Protein AF-A0A9W9B449-F1 (afdb_monomer_lite)

Structure (mmCIF, N/CA/C/O backbone):
data_AF-A0A9W9B449-F1
#
_entry.id   AF-A0A9W9B449-F1
#
loop_
_atom_site.group_PDB
_atom_site.id
_atom_site.type_symbol
_atom_site.label_atom_id
_atom_site.label_alt_id
_atom_site.label_comp_id
_atom_site.label_asym_id
_atom_site.label_entity_id
_atom_site.label_seq_id
_atom_site.pdbx_PDB_ins_code
_atom_site.Cartn_x
_atom_site.Cartn_y
_atom_site.Cartn_z
_atom_site.occupancy
_atom_site.B_iso_or_equiv
_atom_site.auth_seq_id
_atom_site.auth_comp_id
_atom_site.auth_asym_id
_atom_site.auth_atom_id
_atom_site.pdbx_PDB_model_num
ATOM 1 N N . MET A 1 1 ? -1.181 -28.088 45.942 1.00 39.16 1 MET A N 1
ATOM 2 C CA . MET A 1 1 ? -0.665 -27.580 44.659 1.00 39.16 1 MET A CA 1
ATOM 3 C C . MET A 1 1 ? -1.831 -26.867 44.017 1.00 39.16 1 MET A C 1
ATOM 5 O O . MET A 1 1 ? -2.780 -27.535 43.634 1.00 39.16 1 MET A O 1
ATOM 9 N N . ALA A 1 2 ? -1.840 -25.540 44.123 1.00 41.00 2 ALA A N 1
ATOM 10 C CA . ALA A 1 2 ? -2.871 -24.707 43.528 1.00 41.00 2 ALA A CA 1
ATOM 11 C C . ALA A 1 2 ? -2.559 -24.615 42.036 1.00 41.00 2 ALA A C 1
ATOM 13 O O . ALA A 1 2 ? -1.475 -24.174 41.660 1.00 41.00 2 ALA A O 1
ATOM 14 N N . ASP A 1 3 ? -3.477 -25.134 41.235 1.00 44.22 3 ASP A N 1
ATOM 15 C CA . ASP A 1 3 ? -3.519 -24.937 39.798 1.00 44.22 3 ASP A CA 1
ATOM 16 C C . ASP A 1 3 ? -3.949 -23.477 39.602 1.00 44.22 3 ASP A C 1
ATOM 18 O O . ASP A 1 3 ? -5.129 -23.141 39.711 1.00 44.22 3 ASP A O 1
ATOM 22 N N . GLU A 1 4 ? -2.975 -22.573 39.478 1.00 47.41 4 GLU A N 1
ATOM 23 C CA . GLU A 1 4 ? -3.230 -21.196 39.062 1.00 47.41 4 GLU A CA 1
ATOM 24 C C . GLU A 1 4 ? -3.673 -21.243 37.598 1.00 47.41 4 GLU A C 1
ATOM 26 O O . GLU A 1 4 ? -2.881 -21.081 36.669 1.00 47.41 4 GLU A O 1
ATOM 31 N N . MET A 1 5 ? -4.970 -21.479 37.399 1.00 44.50 5 MET A N 1
ATOM 32 C CA . MET A 1 5 ? -5.683 -20.995 36.230 1.00 44.50 5 MET A CA 1
ATOM 33 C C . MET A 1 5 ? -5.453 -19.485 36.194 1.00 44.50 5 MET A C 1
ATOM 35 O O . MET A 1 5 ? -6.141 -18.722 36.870 1.00 44.50 5 MET A O 1
ATOM 39 N N . LYS A 1 6 ? -4.449 -19.048 35.430 1.00 49.00 6 LYS A N 1
ATOM 40 C CA . LYS A 1 6 ? -4.464 -17.710 34.858 1.00 49.00 6 LYS A CA 1
ATOM 41 C C . LYS A 1 6 ? -5.739 -17.655 34.029 1.00 49.00 6 LYS A C 1
ATOM 43 O O . LYS A 1 6 ? -5.775 -18.177 32.920 1.00 49.00 6 LYS A O 1
ATOM 48 N N . GLU A 1 7 ? -6.806 -17.110 34.606 1.00 45.78 7 GLU A N 1
ATOM 49 C CA . GLU A 1 7 ? -7.832 -16.463 33.805 1.00 45.78 7 GLU A CA 1
ATOM 50 C C . GLU A 1 7 ? -7.060 -15.537 32.867 1.00 45.78 7 GLU A C 1
ATOM 52 O O . GLU A 1 7 ? -6.392 -14.608 33.328 1.00 45.78 7 GLU A O 1
ATOM 57 N N . ASP A 1 8 ? -7.050 -15.860 31.571 1.00 53.25 8 ASP A N 1
ATOM 58 C CA . ASP A 1 8 ? -6.704 -14.897 30.537 1.00 53.25 8 ASP A CA 1
ATOM 59 C C . ASP A 1 8 ? -7.667 -13.734 30.758 1.00 53.25 8 ASP A C 1
ATOM 61 O O . ASP A 1 8 ? -8.829 -13.793 30.349 1.00 53.25 8 ASP A O 1
ATOM 65 N N . ALA A 1 9 ? -7.227 -12.739 31.530 1.00 63.12 9 ALA A N 1
ATOM 66 C CA . ALA A 1 9 ? -8.001 -11.553 31.817 1.00 63.12 9 ALA A CA 1
ATOM 67 C C . ALA A 1 9 ? -8.320 -10.938 30.459 1.00 63.12 9 ALA A C 1
ATOM 69 O O . ALA A 1 9 ? -7.428 -10.436 29.775 1.00 63.12 9 ALA A O 1
ATOM 70 N N . MET A 1 10 ? -9.572 -11.099 30.032 1.00 74.31 10 MET A N 1
ATOM 71 C CA . MET A 1 10 ? -10.017 -10.667 28.721 1.00 74.31 10 MET A CA 1
ATOM 72 C C . MET A 1 10 ? -9.802 -9.159 28.660 1.00 74.31 10 MET A C 1
ATOM 74 O O . MET A 1 10 ? -10.403 -8.417 29.437 1.00 74.31 10 MET A O 1
ATOM 78 N N . GLU A 1 11 ? -8.879 -8.729 27.803 1.00 87.69 11 GLU A N 1
ATOM 79 C CA . GLU A 1 11 ? -8.581 -7.314 27.633 1.00 87.69 11 GLU A CA 1
ATOM 80 C C . GLU A 1 11 ? -9.872 -6.603 27.200 1.00 87.69 11 GLU A C 1
ATOM 82 O O . GLU A 1 11 ? -10.573 -7.117 26.319 1.00 87.69 11 GLU A O 1
ATOM 87 N N . PRO A 1 12 ? -10.234 -5.476 27.837 1.00 91.50 12 PRO A N 1
ATOM 88 C CA . PRO A 1 12 ? -11.424 -4.740 27.449 1.00 91.50 12 PRO A CA 1
ATOM 89 C C . PRO A 1 12 ? -11.309 -4.262 26.001 1.00 91.50 12 PRO A C 1
ATOM 91 O O . PRO A 1 12 ? -10.212 -4.084 25.464 1.00 91.50 12 PRO A O 1
ATOM 94 N N . ASP A 1 13 ? -12.461 -4.027 25.379 1.00 95.12 13 ASP A N 1
ATOM 95 C CA . ASP A 1 13 ? -12.498 -3.396 24.068 1.00 95.12 13 ASP A CA 1
ATOM 96 C C . ASP A 1 13 ? -11.829 -2.018 24.122 1.00 95.12 13 ASP A C 1
ATOM 98 O O . ASP A 1 13 ? -11.912 -1.287 25.113 1.00 95.12 13 ASP A O 1
ATOM 102 N N . TYR A 1 14 ? -11.149 -1.674 23.036 1.00 95.25 14 TYR A N 1
ATOM 103 C CA . TYR A 1 14 ? -10.453 -0.411 22.897 1.00 95.25 14 TYR A CA 1
ATOM 104 C C . TYR A 1 14 ? -11.444 0.755 22.963 1.00 95.25 14 TYR A C 1
ATOM 106 O O . TYR A 1 14 ? -12.358 0.858 22.146 1.00 95.25 14 TYR A O 1
ATOM 114 N N . GLU A 1 15 ? -11.241 1.656 23.925 1.00 95.69 15 GLU A N 1
ATOM 115 C CA . GLU A 1 15 ? -12.194 2.727 24.248 1.00 95.69 15 GLU A CA 1
ATOM 116 C C . GLU A 1 15 ? -12.526 3.628 23.049 1.00 95.69 15 GLU A C 1
ATOM 118 O O . GLU A 1 15 ? -13.664 4.069 22.907 1.00 95.69 15 GLU A O 1
ATOM 123 N N . LYS A 1 16 ? -11.560 3.856 22.148 1.00 96.06 16 LYS A N 1
ATOM 124 C CA . LYS A 1 16 ? -11.745 4.676 20.941 1.00 96.06 16 LYS A CA 1
ATOM 125 C C . LYS A 1 16 ? -12.096 3.863 19.694 1.00 96.06 16 LYS A C 1
ATOM 127 O O . LYS A 1 16 ? -11.955 4.375 18.586 1.00 96.06 16 LYS A O 1
ATOM 132 N N . PHE A 1 17 ? -12.526 2.606 19.822 1.00 95.88 17 PHE A N 1
ATOM 133 C CA . PHE A 1 17 ? -12.769 1.743 18.663 1.00 95.88 17 PHE A CA 1
ATOM 134 C C . PHE A 1 17 ? -13.734 2.380 17.653 1.00 95.88 17 PHE A C 1
ATOM 136 O O . PHE A 1 17 ? -13.402 2.485 16.478 1.00 95.88 17 PHE A O 1
ATOM 143 N N . GLU A 1 18 ? -14.892 2.877 18.090 1.00 96.25 18 GLU A N 1
ATOM 144 C CA . GLU A 1 18 ? -15.873 3.478 17.173 1.00 96.25 18 GLU A CA 1
ATOM 145 C C . GLU A 1 18 ? -15.352 4.769 16.510 1.00 96.25 18 GLU A C 1
ATOM 147 O O . GLU A 1 18 ? -15.599 5.001 15.323 1.00 96.25 18 GLU A O 1
ATOM 152 N N . GLU A 1 19 ? -14.574 5.578 17.237 1.00 97.31 19 GLU A N 1
ATOM 153 C CA . GLU A 1 19 ? -13.912 6.777 16.699 1.00 97.31 19 GLU A CA 1
ATOM 154 C C . GLU A 1 19 ? -12.859 6.406 15.648 1.00 97.31 19 GLU A C 1
ATOM 156 O O . GLU A 1 19 ? -12.839 6.983 14.559 1.00 97.31 19 GLU A O 1
ATOM 161 N N . LEU A 1 20 ? -12.045 5.384 15.930 1.00 96.19 20 LEU A N 1
ATOM 162 C CA . LEU A 1 20 ? -11.077 4.828 14.989 1.00 96.19 20 LEU A CA 1
ATOM 163 C C . LEU A 1 20 ? -11.772 4.324 13.725 1.00 96.19 20 LEU A C 1
ATOM 165 O O . LEU A 1 20 ? -11.343 4.653 12.623 1.00 96.19 20 LEU A O 1
ATOM 169 N N . MET A 1 21 ? -12.861 3.563 13.856 1.00 96.62 21 MET A N 1
ATOM 170 C CA . MET A 1 21 ? -13.598 3.039 12.704 1.00 96.62 21 MET A CA 1
ATOM 171 C C . MET A 1 21 ? -14.220 4.157 11.863 1.00 96.62 21 MET A C 1
ATOM 173 O O . MET A 1 21 ? -14.241 4.063 10.632 1.00 96.62 21 MET A O 1
ATOM 177 N N . ALA A 1 22 ? -14.728 5.217 12.496 1.00 96.88 22 ALA A N 1
ATOM 178 C CA . ALA A 1 22 ? -15.239 6.391 11.794 1.00 96.88 22 ALA A CA 1
ATOM 179 C C . ALA A 1 22 ? -14.122 7.124 11.037 1.00 96.88 22 ALA A C 1
ATOM 181 O O . ALA A 1 22 ? -14.297 7.457 9.864 1.00 96.88 22 ALA A O 1
ATOM 182 N N . PHE A 1 23 ? -12.963 7.308 11.671 1.00 96.25 23 PHE A N 1
ATOM 183 C CA . PHE A 1 23 ? -11.790 7.911 11.050 1.00 96.25 23 PHE A CA 1
ATOM 184 C C . PHE A 1 23 ? -11.258 7.068 9.881 1.00 96.25 23 PHE A C 1
ATOM 186 O O . PHE A 1 23 ? -11.023 7.595 8.793 1.00 96.25 23 PHE A O 1
ATOM 193 N N . TRP A 1 24 ? -11.137 5.748 10.040 1.00 95.12 24 TRP A N 1
ATOM 194 C CA . TRP A 1 24 ? -10.632 4.856 8.988 1.00 95.12 24 TRP A CA 1
ATOM 195 C C . TRP A 1 24 ? -11.491 4.888 7.726 1.00 95.12 24 TRP A C 1
ATOM 197 O O . TRP A 1 24 ? -10.968 4.789 6.622 1.00 95.12 24 TRP A O 1
ATOM 207 N N . LYS A 1 25 ? -12.807 5.083 7.858 1.00 94.50 25 LYS A N 1
ATOM 208 C CA . LYS A 1 25 ? -13.720 5.216 6.709 1.00 94.50 25 LYS A CA 1
ATOM 209 C C . LYS A 1 25 ? -13.476 6.477 5.873 1.00 94.50 25 LYS A C 1
ATOM 211 O O . LYS A 1 25 ? -13.988 6.556 4.762 1.00 94.50 25 LYS A O 1
ATOM 216 N N . THR A 1 26 ? -12.717 7.449 6.382 1.00 94.62 26 THR A N 1
ATOM 217 C CA . THR A 1 26 ? -12.306 8.646 5.622 1.00 94.62 26 THR A CA 1
ATOM 218 C C . THR A 1 26 ? -11.098 8.396 4.717 1.00 94.62 26 THR A C 1
ATOM 220 O O . THR A 1 26 ? -10.762 9.244 3.891 1.00 94.62 26 THR A O 1
ATOM 223 N N . MET A 1 27 ? -10.451 7.237 4.863 1.00 93.19 27 MET A N 1
ATOM 224 C CA . MET A 1 27 ? -9.293 6.828 4.083 1.00 93.19 27 MET A CA 1
ATOM 225 C C . MET A 1 27 ? -9.610 6.807 2.582 1.00 93.19 27 MET A C 1
ATOM 227 O O . MET A 1 27 ? -10.638 6.278 2.154 1.00 93.19 27 MET A O 1
ATOM 231 N N . ALA A 1 28 ? -8.712 7.375 1.775 1.00 90.19 28 ALA A N 1
ATOM 232 C CA . ALA A 1 28 ? -8.858 7.393 0.323 1.00 90.19 28 ALA A CA 1
ATOM 233 C C . ALA A 1 28 ? -8.855 5.967 -0.258 1.00 90.19 28 ALA A C 1
ATOM 235 O O . ALA A 1 28 ? -8.199 5.078 0.277 1.00 90.19 28 ALA A O 1
ATOM 236 N N . HIS A 1 29 ? -9.549 5.748 -1.379 1.00 89.19 29 HIS A N 1
ATOM 237 C CA . HIS A 1 29 ? -9.626 4.431 -2.035 1.00 89.19 29 HIS A CA 1
ATOM 238 C C . HIS A 1 29 ? -8.287 3.978 -2.629 1.00 89.19 29 HIS A C 1
ATOM 240 O O . HIS A 1 29 ? -8.120 2.815 -2.994 1.00 89.19 29 HIS A O 1
ATOM 246 N N . GLU A 1 30 ? -7.377 4.928 -2.816 1.00 89.94 30 GLU A N 1
ATOM 247 C CA . GLU A 1 30 ? -6.041 4.730 -3.357 1.00 89.94 30 GLU A CA 1
ATOM 248 C C . GLU A 1 30 ? -4.999 4.455 -2.269 1.00 89.94 30 GLU A C 1
ATOM 250 O O . GLU A 1 30 ? -3.825 4.316 -2.593 1.00 89.94 30 GLU A O 1
ATOM 255 N N . MET A 1 31 ? -5.410 4.389 -0.998 1.00 92.12 31 MET A N 1
ATOM 256 C CA . MET A 1 31 ? -4.545 3.963 0.101 1.00 92.12 31 MET A CA 1
ATOM 257 C C . MET A 1 31 ? -4.181 2.492 -0.039 1.00 92.12 31 MET A C 1
ATOM 259 O O . MET A 1 31 ? -4.896 1.719 -0.676 1.00 92.12 31 MET A O 1
ATOM 263 N N . HIS A 1 32 ? -3.060 2.092 0.558 1.00 94.94 32 HIS A N 1
ATOM 264 C CA . HIS A 1 32 ? -2.544 0.747 0.364 1.00 94.94 32 HIS A CA 1
ATOM 265 C C . HIS A 1 32 ? -3.593 -0.307 0.759 1.00 94.94 32 HIS A C 1
ATOM 267 O O . HIS A 1 32 ? -4.279 -0.178 1.776 1.00 94.94 32 HIS A O 1
ATOM 273 N N . VAL A 1 33 ? -3.722 -1.369 -0.042 1.00 96.06 33 VAL A N 1
ATOM 274 C CA . VAL A 1 33 ? -4.802 -2.360 0.104 1.00 96.06 33 VAL A CA 1
ATOM 275 C C . VAL A 1 33 ? -4.865 -2.982 1.502 1.00 96.06 33 VAL A C 1
ATOM 277 O O . VAL A 1 33 ? -5.955 -3.226 2.012 1.00 96.06 33 VAL A O 1
ATOM 280 N N . SER A 1 34 ? -3.714 -3.171 2.154 1.00 96.00 34 SER A N 1
ATOM 281 C CA . SER A 1 34 ? -3.645 -3.734 3.508 1.00 96.00 34 SER A CA 1
ATOM 282 C C . SER A 1 34 ? -4.388 -2.885 4.539 1.00 96.00 34 SER A C 1
ATOM 284 O O . SER A 1 34 ? -4.940 -3.441 5.483 1.00 96.00 34 SER A O 1
ATOM 286 N N . TRP A 1 35 ? -4.468 -1.562 4.362 1.00 95.44 35 TRP A N 1
ATOM 287 C CA . TRP A 1 35 ? -5.258 -0.709 5.244 1.00 95.44 35 TRP A CA 1
ATOM 288 C C . TRP A 1 35 ? -6.755 -0.930 5.052 1.00 95.44 35 TRP A C 1
ATOM 290 O O . TRP A 1 35 ? -7.495 -0.987 6.033 1.00 95.44 35 TRP A O 1
ATOM 300 N N . HIS A 1 36 ? -7.208 -1.110 3.808 1.00 95.56 36 HIS A N 1
ATOM 301 C CA . HIS A 1 36 ? -8.603 -1.447 3.518 1.00 95.56 36 HIS A CA 1
ATOM 302 C C . HIS A 1 36 ? -8.974 -2.823 4.086 1.00 95.56 36 HIS A C 1
ATOM 304 O O . HIS A 1 36 ? -10.021 -2.970 4.711 1.00 95.56 36 HIS A O 1
ATOM 310 N N . GLU A 1 37 ? -8.104 -3.819 3.927 1.00 96.19 37 GLU A N 1
ATOM 311 C CA . GLU A 1 37 ? -8.301 -5.156 4.499 1.00 96.19 37 GLU A CA 1
ATOM 312 C C . GLU A 1 37 ? -8.299 -5.135 6.028 1.00 96.19 37 GLU A C 1
ATOM 314 O O . GLU A 1 37 ? -9.094 -5.824 6.665 1.00 96.19 37 GLU A O 1
ATOM 319 N N . THR A 1 38 ? -7.433 -4.323 6.631 1.00 95.19 38 THR A N 1
ATOM 320 C CA . THR A 1 38 ? -7.403 -4.129 8.079 1.00 95.19 38 THR A CA 1
ATOM 321 C C . THR A 1 38 ? -8.681 -3.452 8.580 1.00 95.19 38 THR A C 1
ATOM 323 O O . THR A 1 38 ? -9.231 -3.892 9.587 1.00 95.19 38 THR A O 1
ATOM 326 N N . LEU A 1 39 ? -9.210 -2.454 7.865 1.00 95.38 39 LEU A N 1
ATOM 327 C CA . LEU A 1 39 ? -10.509 -1.842 8.159 1.00 95.38 39 LEU A CA 1
ATOM 328 C C . LEU A 1 39 ? -11.652 -2.869 8.074 1.00 95.38 39 LEU A C 1
ATOM 330 O O . LEU A 1 39 ? -12.498 -2.923 8.970 1.00 95.38 39 LEU A O 1
ATOM 334 N N . GLU A 1 40 ? -11.677 -3.703 7.032 1.00 96.00 40 GLU A N 1
ATOM 335 C CA . GLU A 1 40 ? -12.652 -4.794 6.885 1.00 96.00 40 GLU A CA 1
ATOM 336 C C . GLU A 1 40 ? -12.553 -5.790 8.053 1.00 96.00 40 GLU A C 1
ATOM 338 O O . GLU A 1 40 ? -13.565 -6.117 8.677 1.00 96.00 40 GLU A O 1
ATOM 343 N N . ALA A 1 41 ? -11.336 -6.221 8.395 1.00 96.50 41 ALA A N 1
ATOM 344 C CA . ALA A 1 41 ? -11.084 -7.155 9.488 1.00 96.50 41 ALA A CA 1
ATOM 345 C C . ALA A 1 41 ? -11.485 -6.574 10.850 1.00 96.50 41 ALA A C 1
ATOM 347 O O . ALA A 1 41 ? -12.185 -7.241 11.609 1.00 96.50 41 ALA A O 1
ATOM 348 N N . ALA A 1 42 ? -11.101 -5.327 11.139 1.00 95.00 42 ALA A N 1
ATOM 349 C CA . ALA A 1 42 ? -11.454 -4.638 12.377 1.00 95.00 42 ALA A CA 1
ATOM 350 C C . ALA A 1 42 ? -12.973 -4.447 12.496 1.00 95.00 42 ALA A C 1
ATOM 352 O O . ALA A 1 42 ? -13.546 -4.732 13.544 1.00 95.00 42 ALA A O 1
ATOM 353 N N . SER A 1 43 ? -13.648 -4.060 11.406 1.00 94.25 43 SER A N 1
ATOM 354 C CA . SER A 1 43 ? -15.113 -3.904 11.372 1.00 94.25 43 SER A CA 1
ATOM 355 C C . SER A 1 43 ? -15.862 -5.204 11.671 1.00 94.25 43 SER A C 1
ATOM 357 O O . SER A 1 43 ? -16.987 -5.165 12.166 1.00 94.25 43 SER A O 1
ATOM 359 N N . ALA A 1 44 ? -15.265 -6.350 11.340 1.00 96.19 44 ALA A N 1
ATOM 360 C CA . ALA A 1 44 ? -15.857 -7.665 11.544 1.00 96.19 44 ALA A CA 1
ATOM 361 C C . ALA A 1 44 ? -15.631 -8.229 12.960 1.00 96.19 44 ALA A C 1
ATOM 363 O O . ALA A 1 44 ? -16.205 -9.271 13.290 1.00 96.19 44 ALA A O 1
ATOM 364 N N . LEU A 1 45 ? -14.820 -7.575 13.802 1.00 93.88 45 LEU A N 1
ATOM 365 C CA . LEU A 1 45 ? -14.568 -8.036 15.167 1.00 93.88 45 LEU A CA 1
ATOM 366 C C . LEU A 1 45 ? -15.837 -7.903 16.034 1.00 93.88 45 LEU A C 1
ATOM 368 O O . LEU A 1 45 ? -16.441 -6.822 16.098 1.00 93.88 45 LEU A O 1
ATOM 372 N N . PRO A 1 46 ? -16.251 -8.971 16.741 1.00 93.12 46 PRO A N 1
ATOM 373 C CA . PRO A 1 46 ? -17.344 -8.882 17.701 1.00 93.12 46 PRO A CA 1
ATOM 374 C C . PRO A 1 46 ? -16.926 -8.079 18.941 1.00 93.12 46 PRO A C 1
ATOM 376 O O . PRO A 1 46 ? -15.740 -7.945 19.237 1.00 93.12 46 PRO A O 1
ATOM 379 N N . GLU A 1 47 ? -17.911 -7.563 19.674 1.00 89.62 47 GLU A N 1
ATOM 380 C CA . GLU A 1 47 ? -17.699 -6.956 20.995 1.00 89.62 47 GLU A CA 1
ATOM 381 C C . GLU A 1 47 ? -17.000 -7.954 21.941 1.00 89.62 47 GLU A C 1
ATOM 383 O O . GLU A 1 47 ? -17.266 -9.161 21.903 1.00 89.62 47 GLU A O 1
ATOM 388 N N . GLY A 1 48 ? -16.058 -7.466 22.745 1.00 89.50 48 GLY A N 1
ATOM 389 C CA . GLY A 1 48 ? -15.168 -8.274 23.586 1.00 89.50 48 GLY A CA 1
ATOM 390 C C . GLY A 1 48 ? -13.977 -8.897 22.845 1.00 89.50 48 GLY A C 1
ATOM 391 O O . GLY A 1 48 ? -13.239 -9.695 23.430 1.00 89.50 48 GLY A O 1
ATOM 392 N N . LYS A 1 49 ? -13.795 -8.591 21.553 1.00 92.31 49 LYS A N 1
ATOM 393 C CA . LYS A 1 49 ? -12.630 -8.982 20.732 1.00 92.31 49 LYS A CA 1
ATOM 394 C C . LYS A 1 49 ? -11.952 -7.787 20.060 1.00 92.31 49 LYS A C 1
ATOM 396 O O . LYS A 1 49 ? -11.152 -7.985 19.151 1.00 92.31 49 LYS A O 1
ATOM 401 N N . ARG A 1 50 ? -12.256 -6.559 20.485 1.00 94.62 50 ARG A N 1
ATOM 402 C CA . ARG A 1 50 ? -11.751 -5.312 19.884 1.00 94.62 50 ARG A CA 1
ATOM 403 C C . ARG A 1 50 ? -10.695 -4.664 20.768 1.00 94.62 50 ARG A C 1
ATOM 405 O O . ARG A 1 50 ? -10.649 -3.443 20.885 1.00 94.62 50 ARG A O 1
ATOM 412 N N . SER A 1 51 ? -9.890 -5.477 21.441 1.00 94.81 51 SER A N 1
ATOM 413 C CA . SER A 1 51 ? -8.891 -4.991 22.384 1.00 94.81 51 SER A CA 1
ATOM 414 C C . SER A 1 51 ? -7.823 -4.139 21.698 1.00 94.81 51 SER A C 1
ATOM 416 O O . SER A 1 51 ? -7.572 -4.287 20.498 1.00 94.81 51 SER A O 1
ATOM 418 N N . LEU A 1 52 ? -7.165 -3.255 22.454 1.00 94.06 52 LEU A N 1
ATOM 419 C CA . LEU A 1 52 ? -6.112 -2.391 21.913 1.00 94.06 52 LEU A CA 1
ATOM 420 C C . LEU A 1 52 ? -4.999 -3.226 21.267 1.00 94.06 52 LEU A C 1
ATOM 422 O O . LEU A 1 52 ? -4.570 -2.911 20.156 1.00 94.06 52 LEU A O 1
ATOM 426 N N . SER A 1 53 ? -4.587 -4.319 21.914 1.00 92.50 53 SER A N 1
ATOM 427 C CA . SER A 1 53 ? -3.576 -5.234 21.372 1.00 92.50 53 SER A CA 1
ATOM 428 C C . SER A 1 53 ? -3.972 -5.853 20.026 1.00 92.50 53 SER A C 1
ATOM 430 O O . SER A 1 53 ? -3.141 -5.959 19.119 1.00 92.50 53 SER A O 1
ATOM 432 N N . GLU A 1 54 ? -5.243 -6.219 19.849 1.00 94.25 54 GLU A N 1
ATOM 433 C CA . GLU A 1 54 ? -5.734 -6.804 18.602 1.00 94.25 54 GLU A CA 1
ATOM 434 C C . GLU A 1 54 ? -5.770 -5.763 17.477 1.00 94.25 54 GLU A C 1
ATOM 436 O O . GLU A 1 54 ? -5.338 -6.037 16.354 1.00 94.25 54 GLU A O 1
ATOM 441 N N . ILE A 1 55 ? -6.193 -4.533 17.780 1.00 95.06 55 ILE A N 1
ATOM 442 C CA . ILE A 1 55 ? -6.158 -3.432 16.811 1.00 95.06 55 ILE A CA 1
ATOM 443 C C . ILE A 1 55 ? -4.713 -3.068 16.444 1.00 95.06 55 ILE A C 1
ATOM 445 O O . ILE A 1 55 ? -4.398 -2.939 15.260 1.00 95.06 55 ILE A O 1
ATOM 449 N N . GLN A 1 56 ? -3.803 -2.985 17.419 1.00 93.56 56 GLN A N 1
ATOM 450 C CA . GLN A 1 56 ? -2.368 -2.769 17.186 1.00 93.56 56 GLN A CA 1
ATOM 451 C C . GLN A 1 56 ? -1.768 -3.843 16.272 1.00 93.56 56 GLN A C 1
ATOM 453 O O . GLN A 1 56 ? -0.976 -3.533 15.376 1.00 93.56 56 GLN A O 1
ATOM 458 N N . ARG A 1 57 ? -2.162 -5.110 16.449 1.00 93.25 57 ARG A N 1
ATOM 459 C CA . ARG A 1 57 ? -1.727 -6.224 15.596 1.00 93.25 57 ARG A CA 1
ATOM 460 C C . ARG A 1 57 ? -2.169 -6.029 14.144 1.00 93.25 57 ARG A C 1
ATOM 462 O O . ARG A 1 57 ? -1.373 -6.250 13.228 1.00 93.25 57 ARG A O 1
ATOM 469 N N . LEU A 1 58 ? -3.416 -5.614 13.920 1.00 94.62 58 LEU A N 1
ATOM 470 C CA . LEU A 1 58 ? -3.945 -5.341 12.578 1.00 94.62 58 LEU A CA 1
ATOM 471 C C . LEU A 1 58 ? -3.267 -4.130 11.920 1.00 94.62 58 LEU A C 1
ATOM 473 O O . LEU A 1 58 ? -2.907 -4.191 10.743 1.00 94.62 58 LEU A O 1
ATOM 477 N N . VAL A 1 59 ? -3.041 -3.060 12.683 1.00 92.75 59 VAL A N 1
ATOM 478 C CA . VAL A 1 59 ? -2.300 -1.866 12.240 1.00 92.75 59 VAL A CA 1
ATOM 479 C C . VAL A 1 59 ? -0.869 -2.229 11.847 1.00 92.75 59 VAL A C 1
ATOM 481 O O . VAL A 1 59 ? -0.419 -1.882 10.759 1.00 92.75 59 VAL A O 1
ATOM 484 N N . THR A 1 60 ? -0.171 -2.989 12.692 1.00 90.44 60 THR A N 1
ATOM 485 C CA . THR A 1 60 ? 1.208 -3.435 12.436 1.00 90.44 60 THR A CA 1
ATOM 486 C C . THR A 1 60 ? 1.288 -4.238 11.143 1.00 90.44 60 THR A C 1
ATOM 488 O O . THR A 1 60 ? 2.159 -3.992 10.313 1.00 90.44 60 THR A O 1
ATOM 491 N N . LYS A 1 61 ? 0.331 -5.145 10.917 1.00 91.88 61 LYS A N 1
ATOM 492 C CA . LYS A 1 61 ? 0.245 -5.908 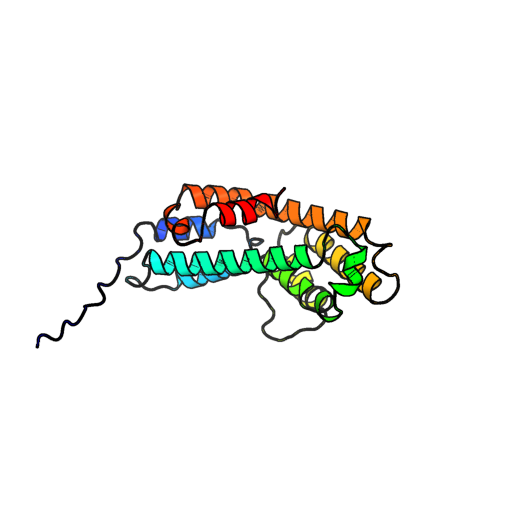9.669 1.00 91.88 61 LYS A CA 1
ATOM 493 C C . LYS A 1 61 ? 0.043 -5.000 8.449 1.00 91.88 61 LYS A C 1
ATOM 495 O O . LYS A 1 61 ? 0.650 -5.252 7.404 1.00 91.88 61 LYS A O 1
ATOM 500 N N . ALA A 1 62 ? -0.803 -3.973 8.563 1.00 92.25 62 ALA A N 1
ATOM 501 C CA . ALA A 1 62 ? -1.041 -3.029 7.475 1.00 92.25 62 ALA A CA 1
ATOM 502 C C . ALA A 1 62 ? 0.235 -2.256 7.119 1.00 92.25 62 ALA A C 1
ATOM 504 O O . ALA A 1 62 ? 0.635 -2.272 5.951 1.00 92.25 62 ALA A O 1
ATOM 505 N N . LEU A 1 63 ? 0.899 -1.694 8.135 1.00 90.31 63 LEU A N 1
ATOM 506 C CA . LEU A 1 63 ? 2.166 -0.971 8.020 1.00 90.31 63 LEU A CA 1
ATOM 507 C C . LEU A 1 63 ? 3.276 -1.837 7.421 1.00 90.31 63 LEU A C 1
ATOM 509 O O . LEU A 1 63 ? 3.948 -1.409 6.487 1.00 90.31 63 LEU A O 1
ATOM 513 N N . ASP A 1 64 ? 3.453 -3.065 7.913 1.00 89.31 64 ASP A N 1
ATOM 514 C CA . ASP A 1 64 ? 4.486 -3.980 7.416 1.00 89.31 64 ASP A CA 1
ATOM 515 C C . ASP A 1 64 ? 4.286 -4.321 5.937 1.00 89.31 64 ASP A C 1
ATOM 517 O O . ASP A 1 64 ? 5.261 -4.401 5.187 1.00 89.31 64 ASP A O 1
ATOM 521 N N . SER A 1 65 ? 3.030 -4.494 5.516 1.00 93.06 65 SER A N 1
ATOM 522 C CA . SER A 1 65 ? 2.683 -4.805 4.126 1.00 93.06 65 SER A CA 1
ATOM 523 C C . SER A 1 65 ? 2.938 -3.611 3.203 1.00 93.06 65 SER A C 1
ATOM 525 O O . SER A 1 65 ? 3.600 -3.764 2.180 1.00 93.06 65 SER A O 1
ATOM 527 N N . GLU A 1 66 ? 2.490 -2.414 3.593 1.00 92.81 66 GLU A N 1
ATOM 528 C CA . GLU A 1 66 ? 2.759 -1.178 2.844 1.00 92.81 66 GLU A CA 1
ATOM 529 C C . GLU A 1 66 ? 4.270 -0.923 2.724 1.00 92.81 66 GLU A C 1
ATOM 531 O O . GLU A 1 66 ? 4.803 -0.714 1.633 1.00 92.81 66 GLU A O 1
ATOM 536 N N . SER A 1 67 ? 4.985 -1.045 3.843 1.00 89.94 67 SER A N 1
ATOM 537 C CA . SER A 1 67 ? 6.440 -0.891 3.922 1.00 89.94 67 SER A CA 1
ATOM 538 C C . SER A 1 67 ? 7.194 -1.918 3.087 1.00 89.94 67 SER A C 1
ATOM 540 O O . SER A 1 67 ? 8.309 -1.665 2.626 1.00 89.94 67 SER A O 1
ATOM 542 N N . PHE A 1 68 ? 6.657 -3.130 2.958 1.00 91.75 68 PHE A N 1
ATOM 543 C CA . PHE A 1 68 ? 7.246 -4.164 2.121 1.00 91.75 68 PHE A CA 1
ATOM 544 C C . PHE A 1 68 ? 7.177 -3.772 0.645 1.00 91.75 68 PHE A C 1
ATOM 546 O O . PHE A 1 68 ? 8.207 -3.821 -0.024 1.00 91.75 68 PHE A O 1
ATOM 553 N N . ASP A 1 69 ? 6.019 -3.326 0.159 1.00 94.56 69 ASP A N 1
ATOM 554 C CA . ASP A 1 69 ? 5.839 -2.964 -1.251 1.00 94.56 69 ASP A CA 1
ATOM 555 C C . ASP A 1 69 ? 6.627 -1.724 -1.651 1.00 94.56 69 ASP A C 1
ATOM 557 O O . ASP A 1 69 ? 7.269 -1.706 -2.704 1.00 94.56 69 ASP A O 1
ATOM 561 N N . LEU A 1 70 ? 6.642 -0.721 -0.776 1.00 91.62 70 LEU A N 1
ATOM 562 C CA . LEU A 1 70 ? 7.468 0.468 -0.936 1.00 91.62 70 LEU A CA 1
ATOM 563 C C . LEU A 1 70 ? 8.954 0.084 -1.063 1.00 91.62 70 LEU A C 1
ATOM 565 O O . LEU A 1 70 ? 9.586 0.369 -2.084 1.00 91.62 70 LEU A O 1
ATOM 569 N N . ARG A 1 71 ? 9.504 -0.660 -0.089 1.00 90.94 71 ARG A N 1
ATOM 570 C CA . ARG A 1 71 ? 10.915 -1.106 -0.115 1.00 90.94 71 ARG A CA 1
ATOM 571 C C . ARG A 1 71 ? 11.222 -2.014 -1.285 1.00 90.94 71 ARG A C 1
ATOM 573 O O . ARG A 1 71 ? 12.319 -1.936 -1.831 1.00 90.94 71 ARG A O 1
ATOM 580 N N . PHE A 1 72 ? 10.285 -2.869 -1.671 1.00 93.44 72 PHE A N 1
ATOM 581 C CA . PHE A 1 72 ? 10.448 -3.724 -2.832 1.00 93.44 72 PHE A CA 1
ATOM 582 C C . PHE A 1 72 ? 10.670 -2.887 -4.096 1.00 93.44 72 PHE A C 1
ATOM 584 O O . PHE A 1 72 ? 11.634 -3.136 -4.821 1.00 93.44 72 PHE A O 1
ATOM 591 N N . LEU A 1 73 ? 9.838 -1.873 -4.348 1.00 93.12 73 LEU A N 1
ATOM 592 C CA . LEU A 1 73 ? 9.984 -1.027 -5.533 1.00 93.12 73 LEU A CA 1
ATOM 593 C C . LEU A 1 73 ? 11.275 -0.203 -5.505 1.00 93.12 73 LEU A C 1
ATOM 595 O O . LEU A 1 73 ? 11.981 -0.182 -6.512 1.00 93.12 73 LEU A O 1
ATOM 599 N N . ASP A 1 74 ? 11.639 0.389 -4.367 1.00 90.12 74 ASP A N 1
ATOM 600 C CA . ASP A 1 74 ? 12.886 1.161 -4.243 1.00 90.12 74 ASP A CA 1
ATOM 601 C C . ASP A 1 74 ? 14.137 0.288 -4.415 1.00 90.12 74 ASP A C 1
ATOM 603 O O . ASP A 1 74 ? 15.095 0.681 -5.081 1.00 90.12 74 ASP A O 1
ATOM 607 N N . GLN A 1 75 ? 14.119 -0.943 -3.896 1.00 90.19 75 GLN A N 1
ATOM 608 C CA . GLN A 1 75 ? 15.205 -1.902 -4.116 1.00 90.19 75 GLN A CA 1
ATOM 609 C C . GLN A 1 75 ? 15.325 -2.323 -5.578 1.00 90.19 75 GLN A C 1
ATOM 611 O O . GLN A 1 75 ? 16.425 -2.632 -6.036 1.00 90.19 75 GLN A O 1
ATOM 616 N N . LYS A 1 76 ? 14.211 -2.384 -6.311 1.00 90.44 76 LYS A N 1
ATOM 617 C CA . LYS A 1 76 ? 14.210 -2.787 -7.720 1.00 90.44 76 LYS A CA 1
ATOM 618 C C . LYS A 1 76 ? 14.511 -1.641 -8.675 1.00 90.44 76 LYS A C 1
ATOM 620 O O . LYS A 1 76 ? 15.036 -1.896 -9.756 1.00 90.44 76 LYS A O 1
ATOM 625 N N . LEU A 1 77 ? 14.204 -0.410 -8.280 1.00 88.44 77 LEU A N 1
ATOM 626 C CA . LEU A 1 77 ? 14.420 0.808 -9.055 1.00 88.44 77 LEU A CA 1
ATOM 627 C C . LEU A 1 77 ? 15.389 1.762 -8.333 1.00 88.44 77 LEU A C 1
ATOM 629 O O . LEU A 1 77 ? 15.040 2.924 -8.112 1.00 88.44 77 LEU A O 1
ATOM 633 N N . PRO A 1 78 ? 16.612 1.313 -7.974 1.00 85.50 78 PRO A N 1
ATOM 634 C CA . PRO A 1 78 ? 17.574 2.178 -7.303 1.00 85.50 78 PRO A CA 1
ATOM 635 C C . PRO A 1 78 ? 18.054 3.293 -8.236 1.00 85.50 78 PRO A C 1
ATOM 637 O O . PRO A 1 78 ? 17.939 3.200 -9.463 1.00 85.50 78 PRO A O 1
ATOM 640 N N . GLU A 1 79 ? 18.681 4.323 -7.666 1.00 82.69 79 GLU A N 1
ATOM 641 C CA . GLU A 1 79 ? 19.227 5.434 -8.451 1.00 82.69 79 GLU A CA 1
ATOM 642 C C . GLU A 1 79 ? 20.294 4.998 -9.464 1.00 82.69 79 GLU A C 1
ATOM 644 O O . GLU A 1 79 ? 20.404 5.585 -10.533 1.00 82.69 79 GLU A O 1
ATOM 649 N N . GLU A 1 80 ? 21.078 3.965 -9.177 1.00 85.12 80 GLU A N 1
ATOM 650 C CA . GLU A 1 80 ? 22.121 3.491 -10.088 1.00 85.12 80 GLU A CA 1
ATOM 651 C C . GLU A 1 80 ? 21.556 2.488 -11.108 1.00 85.12 80 GLU 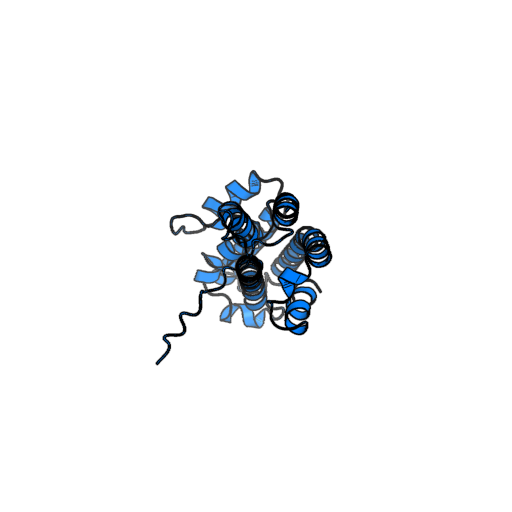A C 1
ATOM 653 O O . GLU A 1 80 ? 21.377 1.306 -10.801 1.00 85.12 80 GLU A O 1
ATOM 658 N N . VAL A 1 81 ? 21.319 2.928 -12.349 1.00 84.69 81 VAL A N 1
ATOM 659 C CA . VAL A 1 81 ? 20.735 2.073 -13.407 1.00 84.69 81 VAL A CA 1
ATOM 660 C C . VAL A 1 81 ? 21.628 0.917 -13.832 1.00 84.69 81 VAL A C 1
ATOM 662 O O . VAL A 1 81 ? 21.127 -0.131 -14.239 1.00 84.69 81 VAL A O 1
ATOM 665 N N . SER A 1 82 ? 22.939 1.027 -13.625 1.00 83.69 82 SER A N 1
ATOM 666 C CA . SER A 1 82 ? 23.875 -0.087 -13.811 1.00 83.69 82 SER A CA 1
ATOM 667 C C . SER A 1 82 ? 23.518 -1.324 -12.970 1.00 83.69 82 SER A C 1
ATOM 669 O O . SER A 1 82 ? 23.902 -2.439 -13.325 1.00 83.69 82 SER A O 1
ATOM 671 N N . LYS A 1 83 ? 22.750 -1.158 -11.882 1.00 86.38 83 LYS A N 1
ATOM 672 C CA . LYS A 1 83 ? 22.259 -2.254 -11.035 1.00 86.38 83 LYS A CA 1
ATOM 673 C C . LYS A 1 83 ? 20.945 -2.868 -11.533 1.00 86.38 83 LYS A C 1
ATOM 675 O O . LYS A 1 83 ? 20.588 -3.962 -11.108 1.00 86.38 83 LYS A O 1
ATOM 680 N N . TRP A 1 84 ? 20.207 -2.220 -12.433 1.00 88.44 84 TRP A N 1
ATOM 681 C CA . TRP A 1 84 ? 18.881 -2.695 -12.851 1.00 88.44 84 TRP A CA 1
ATOM 682 C C . TRP A 1 84 ? 18.902 -4.066 -13.540 1.00 88.44 84 TRP A C 1
ATOM 684 O O . TRP A 1 84 ? 18.079 -4.898 -13.162 1.00 88.44 84 TRP A O 1
ATOM 694 N N . PRO A 1 85 ? 19.848 -4.385 -14.450 1.00 85.94 85 PRO A N 1
ATOM 695 C CA . PRO A 1 85 ? 19.909 -5.711 -15.071 1.00 85.94 85 PRO A CA 1
ATOM 696 C C . PRO A 1 85 ? 20.058 -6.875 -14.084 1.00 85.94 85 PRO A C 1
ATOM 698 O O . PRO A 1 85 ? 19.666 -7.997 -14.392 1.00 85.94 85 PRO A O 1
ATOM 701 N N . THR A 1 86 ? 20.655 -6.639 -12.912 1.00 87.00 86 THR A N 1
ATOM 702 C CA . THR A 1 86 ? 20.860 -7.682 -11.896 1.00 87.00 86 THR A CA 1
ATOM 703 C C . THR A 1 86 ? 19.717 -7.747 -10.888 1.00 87.00 86 THR A C 1
ATOM 705 O O . THR A 1 86 ? 19.448 -8.814 -10.331 1.00 87.00 86 THR A O 1
ATOM 708 N N . LEU A 1 87 ? 19.034 -6.624 -10.656 1.00 88.44 87 LEU A N 1
ATOM 709 C CA . LEU A 1 87 ? 17.971 -6.504 -9.661 1.00 88.44 87 LEU A CA 1
ATOM 710 C C . LEU A 1 87 ? 16.580 -6.780 -10.232 1.00 88.44 87 LEU A C 1
ATOM 712 O O . LEU A 1 87 ? 15.750 -7.347 -9.518 1.00 88.44 87 LEU A O 1
ATOM 716 N N . ILE A 1 88 ? 16.329 -6.417 -11.490 1.00 90.12 88 ILE A N 1
ATOM 717 C CA . ILE A 1 88 ? 15.038 -6.571 -12.163 1.00 90.12 88 ILE A CA 1
ATOM 718 C C . ILE A 1 88 ? 15.048 -7.873 -12.954 1.00 90.12 88 ILE A C 1
ATOM 720 O O . ILE A 1 88 ? 15.736 -8.013 -13.963 1.00 90.12 88 ILE A O 1
ATOM 724 N N . LYS A 1 89 ? 14.267 -8.847 -12.492 1.00 89.56 89 LYS A N 1
ATOM 725 C CA . LYS A 1 89 ? 14.064 -10.112 -13.197 1.00 89.56 89 LYS A CA 1
ATOM 726 C C . LYS A 1 89 ? 12.821 -10.027 -14.070 1.00 89.56 89 LYS A C 1
ATOM 728 O O . LYS A 1 89 ? 11.906 -9.254 -13.803 1.00 89.56 89 LYS A O 1
ATOM 733 N N . LYS A 1 90 ? 12.735 -10.918 -15.055 1.00 87.50 90 LYS A N 1
ATOM 734 C CA . LYS A 1 90 ? 11.546 -11.069 -15.901 1.00 87.50 90 LYS A CA 1
ATOM 735 C C . LYS A 1 90 ? 10.243 -11.193 -15.096 1.00 87.50 90 LYS A C 1
ATOM 737 O O . LYS A 1 90 ? 9.270 -10.515 -15.400 1.00 87.50 90 LYS A O 1
ATOM 742 N N . GLU A 1 91 ? 10.242 -12.010 -14.043 1.00 88.75 91 GLU A N 1
ATOM 743 C CA . GLU A 1 91 ? 9.082 -12.188 -13.152 1.00 88.75 91 GLU A CA 1
ATOM 744 C C . GLU A 1 91 ? 8.713 -10.908 -12.387 1.00 88.75 91 GLU A C 1
ATOM 746 O O . GLU A 1 91 ? 7.539 -10.670 -12.104 1.00 88.75 91 GLU A O 1
ATOM 751 N N . ASP A 1 92 ? 9.688 -10.035 -12.112 1.00 90.69 92 ASP A N 1
ATOM 752 C CA . ASP A 1 92 ? 9.404 -8.753 -11.474 1.00 90.69 92 ASP A CA 1
ATOM 753 C C . ASP A 1 92 ? 8.597 -7.846 -12.399 1.00 90.69 92 ASP A C 1
ATOM 755 O O . ASP A 1 92 ? 7.610 -7.257 -11.968 1.00 90.69 92 ASP A O 1
ATOM 759 N N . VAL A 1 93 ? 8.971 -7.782 -13.678 1.00 88.25 93 VAL A N 1
ATOM 760 C CA . VAL A 1 93 ? 8.267 -6.965 -14.675 1.00 88.25 93 VAL A CA 1
ATOM 761 C C . VAL A 1 93 ? 6.909 -7.568 -15.039 1.00 88.25 93 VAL A C 1
ATOM 763 O O . VAL A 1 93 ? 5.934 -6.839 -15.202 1.00 88.25 93 VAL A O 1
ATOM 766 N N . GLU A 1 94 ? 6.829 -8.895 -15.168 1.00 86.62 94 GLU A N 1
ATOM 767 C CA . GLU A 1 94 ? 5.602 -9.582 -15.590 1.00 86.62 94 GLU A CA 1
ATOM 768 C C . GLU A 1 94 ? 4.563 -9.705 -14.461 1.00 86.62 94 GLU A C 1
ATOM 770 O O . GLU A 1 94 ? 3.365 -9.793 -14.758 1.00 86.62 94 GLU A O 1
ATOM 775 N N . GLN A 1 95 ? 4.991 -9.701 -13.190 1.00 88.62 95 GLN A N 1
ATOM 776 C CA . GLN A 1 95 ? 4.106 -9.990 -12.059 1.00 88.62 95 GLN A CA 1
ATOM 777 C C . GLN A 1 95 ? 4.389 -9.164 -10.793 1.00 88.62 95 GLN A C 1
ATOM 779 O O . GLN A 1 95 ? 3.492 -8.456 -10.337 1.00 88.62 95 GLN A O 1
AT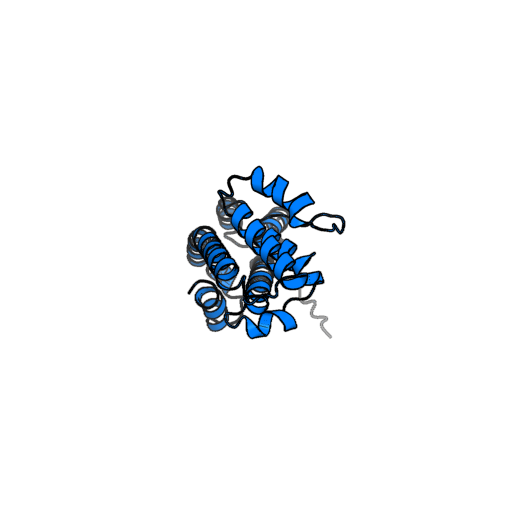OM 784 N N . ASN A 1 96 ? 5.594 -9.214 -10.211 1.00 92.56 96 ASN A N 1
ATOM 785 C CA . ASN A 1 96 ? 5.800 -8.688 -8.847 1.00 92.56 96 ASN A CA 1
ATOM 786 C C . ASN A 1 96 ? 5.637 -7.167 -8.742 1.00 92.56 96 ASN A C 1
ATOM 788 O O . ASN A 1 96 ? 4.943 -6.689 -7.847 1.00 92.56 96 ASN A O 1
ATOM 792 N N . MET A 1 97 ? 6.232 -6.400 -9.660 1.00 95.31 97 MET A N 1
ATOM 793 C CA . MET A 1 97 ? 6.080 -4.942 -9.697 1.00 95.31 97 MET A CA 1
ATOM 794 C C . MET A 1 97 ? 4.645 -4.523 -10.027 1.00 95.31 97 MET A C 1
ATOM 796 O O . MET A 1 97 ? 4.117 -3.696 -9.286 1.00 95.31 97 MET A O 1
ATOM 800 N N . PRO A 1 98 ? 3.971 -5.083 -11.058 1.00 95.50 98 PRO A N 1
ATOM 801 C CA . PRO A 1 98 ? 2.541 -4.865 -11.263 1.00 95.50 98 PRO A CA 1
ATOM 802 C C . PRO A 1 98 ? 1.687 -5.041 -10.005 1.00 95.50 98 PRO A C 1
ATOM 804 O O . PRO A 1 98 ? 0.833 -4.201 -9.732 1.00 95.50 98 PRO A O 1
ATOM 807 N N . MET A 1 99 ? 1.921 -6.111 -9.236 1.00 95.31 99 MET A N 1
ATOM 808 C CA . MET A 1 99 ? 1.177 -6.372 -8.001 1.00 95.31 99 MET A CA 1
ATOM 809 C C . MET A 1 99 ? 1.505 -5.343 -6.915 1.00 95.31 99 MET A C 1
ATOM 811 O O . MET A 1 99 ? 0.581 -4.788 -6.330 1.00 95.31 99 MET A O 1
ATOM 815 N N . ALA A 1 100 ? 2.785 -5.024 -6.694 1.00 96.38 100 ALA A N 1
ATOM 816 C CA . ALA A 1 100 ? 3.190 -4.014 -5.713 1.00 96.38 100 ALA A CA 1
ATOM 817 C C . ALA A 1 100 ? 2.586 -2.634 -6.029 1.00 96.38 100 ALA A C 1
ATOM 819 O O . ALA A 1 100 ? 1.993 -2.001 -5.159 1.00 96.38 100 ALA A O 1
ATOM 820 N N . PHE A 1 101 ? 2.644 -2.191 -7.290 1.00 96.31 101 PHE A N 1
ATOM 821 C CA . PHE A 1 101 ? 1.977 -0.955 -7.710 1.00 96.31 101 PHE A CA 1
ATOM 822 C C . PHE A 1 101 ? 0.458 -1.017 -7.520 1.00 96.31 101 PHE A C 1
ATOM 824 O O . PHE A 1 101 ? -0.145 -0.029 -7.112 1.00 96.31 101 PHE A O 1
ATOM 831 N N . GLY A 1 102 ? -0.167 -2.161 -7.815 1.00 95.69 102 GLY A N 1
ATOM 832 C CA . GLY A 1 102 ? -1.602 -2.354 -7.624 1.00 95.69 102 GLY A CA 1
ATOM 833 C C . GLY A 1 102 ? -2.020 -2.209 -6.161 1.00 95.69 102 GLY A C 1
ATOM 834 O O . GLY A 1 102 ? -2.940 -1.450 -5.848 1.00 95.69 102 GLY A O 1
ATOM 835 N N . ARG A 1 103 ? -1.297 -2.875 -5.256 1.00 96.50 103 ARG A N 1
ATOM 836 C CA . ARG A 1 103 ? -1.534 -2.819 -3.808 1.00 96.50 103 ARG A CA 1
ATOM 837 C C . ARG A 1 103 ? -1.307 -1.422 -3.235 1.00 96.50 103 ARG A C 1
ATOM 839 O O . ARG A 1 103 ? -2.142 -0.960 -2.461 1.00 96.50 103 ARG A O 1
ATOM 846 N N . LEU A 1 104 ? -0.270 -0.714 -3.692 1.00 95.50 104 LEU A N 1
ATOM 847 C CA . LEU A 1 104 ? -0.003 0.699 -3.371 1.00 95.50 104 LEU A CA 1
ATOM 848 C C . LEU A 1 104 ? -1.020 1.686 -3.957 1.00 95.50 104 LEU A C 1
ATOM 850 O O . LEU A 1 104 ? -0.940 2.873 -3.686 1.00 95.50 104 LEU A O 1
ATOM 854 N N . LEU A 1 105 ? -1.962 1.227 -4.774 1.00 94.56 105 LEU A N 1
ATOM 855 C CA . LEU A 1 105 ? -3.081 2.031 -5.264 1.00 94.56 105 LEU A CA 1
ATOM 856 C C . LEU A 1 105 ? -4.422 1.482 -4.748 1.00 94.56 105 LEU A C 1
ATOM 858 O O . LEU A 1 105 ? -5.472 1.709 -5.349 1.00 94.56 105 LEU A O 1
ATOM 862 N N . GLY A 1 106 ? -4.405 0.706 -3.662 1.00 94.38 106 GLY A N 1
ATOM 863 C CA . GLY A 1 106 ? -5.616 0.185 -3.023 1.00 94.38 106 GLY A CA 1
ATOM 864 C C . GLY A 1 106 ? -6.384 -0.836 -3.856 1.00 94.38 106 GLY A C 1
ATOM 865 O O . GLY A 1 106 ? -7.597 -1.009 -3.683 1.00 94.38 106 GLY A O 1
ATOM 866 N N . MET A 1 107 ? -5.728 -1.496 -4.811 1.00 94.31 107 MET A N 1
ATOM 867 C CA . MET A 1 107 ? -6.353 -2.522 -5.643 1.00 94.31 107 MET A CA 1
ATOM 868 C C . MET A 1 107 ? -6.044 -3.917 -5.096 1.00 94.31 107 MET A C 1
ATOM 870 O O . MET A 1 107 ? -4.886 -4.328 -5.029 1.00 94.31 107 MET A O 1
ATOM 874 N N . LYS A 1 108 ? -7.102 -4.663 -4.745 1.00 93.06 108 LYS A N 1
ATOM 875 C CA . LYS A 1 108 ? -7.011 -6.072 -4.332 1.00 93.06 108 LYS A CA 1
ATOM 876 C C . LYS A 1 108 ? -6.437 -6.924 -5.452 1.00 93.06 108 LYS A C 1
ATOM 878 O O . LYS A 1 108 ? -6.756 -6.695 -6.614 1.00 93.06 108 LYS A O 1
ATOM 883 N N . GLU A 1 109 ? -5.618 -7.903 -5.100 1.00 91.94 109 GLU A N 1
ATOM 884 C CA . GLU A 1 109 ? -5.082 -8.874 -6.052 1.00 91.94 109 GLU A CA 1
ATOM 885 C C . GLU A 1 109 ? -6.189 -9.703 -6.717 1.00 91.94 109 GLU A C 1
ATOM 887 O O . GLU A 1 109 ? -7.252 -9.905 -6.123 1.00 91.94 109 GLU A O 1
ATOM 892 N N . PRO A 1 110 ? -5.968 -10.190 -7.951 1.00 91.00 110 PRO A N 1
ATOM 893 C CA . PRO A 1 110 ? -6.882 -11.144 -8.558 1.00 91.00 110 PRO A CA 1
ATOM 894 C C . PRO A 1 110 ? -6.869 -12.468 -7.779 1.00 91.00 110 PRO A C 1
ATOM 896 O O . PRO A 1 110 ? -5.812 -12.966 -7.401 1.00 91.00 110 PRO A O 1
ATOM 899 N N . GLU A 1 111 ? -8.036 -13.094 -7.621 1.00 89.12 111 GLU A N 1
ATOM 900 C CA . GLU A 1 111 ? -8.168 -14.399 -6.946 1.00 89.12 111 GLU A CA 1
ATOM 901 C C . GLU A 1 111 ? -7.385 -15.521 -7.649 1.00 89.12 111 GLU A C 1
ATOM 903 O O . GLU A 1 111 ? -7.009 -16.521 -7.038 1.00 89.12 111 GLU A O 1
ATOM 908 N N . THR A 1 112 ? -7.136 -15.360 -8.950 1.00 86.50 112 THR A N 1
ATOM 909 C CA . THR A 1 112 ? -6.387 -16.311 -9.769 1.00 86.50 112 THR A CA 1
ATOM 910 C C . THR A 1 112 ? -5.140 -15.656 -10.360 1.00 86.50 112 THR A C 1
ATOM 912 O O . THR A 1 112 ? -5.256 -14.558 -10.914 1.00 86.50 112 THR A O 1
ATOM 915 N N . PRO A 1 113 ? -3.977 -16.338 -10.354 1.00 81.69 113 PRO A N 1
ATOM 916 C CA . PRO A 1 113 ? -2.765 -15.832 -10.985 1.00 81.69 113 PRO A CA 1
ATOM 917 C C . PRO A 1 113 ? -2.999 -15.454 -12.449 1.00 81.69 113 PRO A C 1
ATOM 919 O O . PRO A 1 113 ? -3.507 -16.252 -13.240 1.00 81.69 113 PRO A O 1
ATOM 922 N N . MET A 1 114 ? -2.602 -14.238 -12.817 1.00 83.94 114 MET A N 1
ATOM 923 C CA . MET A 1 114 ? -2.846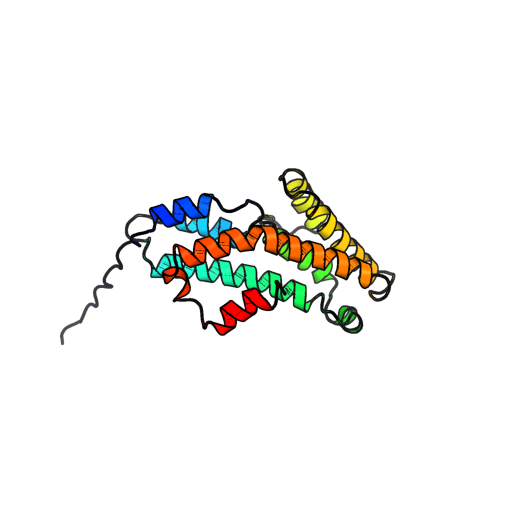 -13.678 -14.141 1.00 83.94 114 MET A CA 1
ATOM 924 C C . MET A 1 114 ? -1.562 -13.090 -14.724 1.00 83.94 114 MET A C 1
ATOM 926 O O . MET A 1 114 ? -0.875 -12.302 -14.079 1.00 83.94 114 MET A O 1
ATOM 930 N N . ARG A 1 115 ? -1.253 -13.442 -15.978 1.00 81.25 115 ARG A N 1
ATOM 931 C CA . ARG A 1 115 ? -0.176 -12.783 -16.731 1.00 81.25 115 ARG A CA 1
ATOM 932 C C . ARG A 1 115 ? -0.599 -11.377 -17.131 1.00 81.25 115 ARG A C 1
ATOM 934 O O . ARG A 1 115 ? -1.753 -11.173 -17.508 1.00 81.25 115 ARG A O 1
ATOM 941 N N . ASN A 1 116 ? 0.353 -10.446 -17.126 1.00 85.00 116 ASN A N 1
ATOM 942 C CA . ASN A 1 116 ? 0.105 -9.034 -17.424 1.00 85.00 116 ASN A CA 1
ATOM 943 C C . ASN A 1 116 ? -1.028 -8.476 -16.548 1.00 85.00 116 ASN A C 1
ATOM 945 O O . ASN A 1 116 ? -1.939 -7.813 -17.042 1.00 85.00 116 ASN A O 1
ATOM 949 N N . VAL A 1 117 ? -0.988 -8.788 -15.246 1.00 91.06 117 VAL A N 1
ATOM 950 C CA . VAL A 1 117 ? -2.027 -8.401 -14.275 1.00 91.06 117 VAL A CA 1
ATOM 951 C C . VAL A 1 117 ? -2.309 -6.896 -14.300 1.00 91.06 117 VAL A C 1
ATOM 953 O O . VAL A 1 117 ? -3.449 -6.475 -14.122 1.00 91.06 117 VAL A O 1
ATOM 956 N N . TRP A 1 118 ? -1.297 -6.080 -14.614 1.00 93.31 118 TRP A N 1
ATOM 957 C CA . TRP A 1 118 ? -1.483 -4.645 -14.781 1.00 93.31 118 TRP A CA 1
ATOM 958 C C . TRP A 1 118 ? -2.470 -4.291 -15.895 1.00 93.31 118 TRP A C 1
ATOM 960 O O . TRP A 1 118 ? -3.441 -3.580 -15.653 1.00 93.31 118 TRP A O 1
ATOM 970 N N . ASP A 1 119 ? -2.250 -4.793 -17.108 1.00 90.31 119 ASP A N 1
ATOM 971 C CA . ASP A 1 119 ? -3.078 -4.436 -18.263 1.00 90.31 119 ASP A CA 1
ATOM 972 C C . ASP A 1 119 ? -4.460 -5.101 -18.189 1.00 90.31 119 ASP A C 1
ATOM 974 O O . ASP A 1 119 ? -5.473 -4.483 -18.512 1.00 90.31 119 ASP A O 1
ATOM 978 N N . ASN A 1 120 ? -4.507 -6.359 -17.746 1.00 90.31 120 ASN A N 1
ATOM 979 C CA . ASN A 1 120 ? -5.714 -7.183 -17.818 1.00 90.31 120 ASN A CA 1
ATOM 980 C C . ASN A 1 120 ? -6.668 -6.997 -16.632 1.00 90.31 120 ASN A C 1
ATOM 982 O O . ASN A 1 120 ? -7.860 -7.262 -16.772 1.00 90.31 120 ASN A O 1
ATOM 986 N N . TYR A 1 121 ? -6.158 -6.578 -15.472 1.00 91.62 121 TYR A N 1
ATOM 987 C CA . TYR A 1 121 ? -6.942 -6.512 -14.240 1.00 91.62 121 TYR A CA 1
ATOM 988 C C . TYR A 1 121 ? -6.873 -5.131 -13.578 1.00 91.62 121 TYR A C 1
ATOM 990 O O . TYR A 1 121 ? -7.913 -4.512 -13.359 1.00 91.62 121 TYR A O 1
ATOM 998 N N . TYR A 1 122 ? -5.677 -4.591 -13.326 1.00 92.81 122 TYR A N 1
ATOM 999 C CA . TYR A 1 122 ? -5.553 -3.313 -12.615 1.00 92.81 122 TYR A CA 1
ATOM 1000 C C . TYR A 1 122 ? -5.923 -2.091 -13.458 1.00 92.81 122 TYR A C 1
ATOM 1002 O O . TYR A 1 122 ? -6.584 -1.195 -12.948 1.00 92.81 122 TYR A O 1
ATOM 1010 N N . THR A 1 123 ? -5.564 -2.039 -14.741 1.00 91.31 123 THR A N 1
ATOM 1011 C CA . THR A 1 123 ? -5.867 -0.887 -15.610 1.00 91.31 123 THR A CA 1
ATOM 1012 C C . THR A 1 123 ? -7.374 -0.626 -15.724 1.00 91.31 123 THR A C 1
ATOM 1014 O O . THR A 1 123 ? -7.782 0.516 -15.500 1.00 91.31 123 THR A O 1
ATOM 1017 N N . PRO A 1 124 ? -8.233 -1.638 -15.982 1.00 89.31 124 PRO A N 1
ATOM 1018 C CA . PRO A 1 124 ? -9.680 -1.448 -15.934 1.00 89.31 124 PRO A CA 1
ATOM 1019 C C . PRO A 1 124 ? -10.159 -0.879 -14.594 1.00 89.31 124 PRO A C 1
ATOM 1021 O O . PRO A 1 124 ? -10.885 0.112 -14.583 1.00 89.31 124 PRO A O 1
ATOM 1024 N N . LEU A 1 125 ? -9.698 -1.434 -13.467 1.00 87.69 125 LEU A N 1
ATOM 1025 C CA . LEU A 1 125 ? -10.079 -0.960 -12.133 1.00 87.69 125 LEU A CA 1
ATOM 1026 C C . LEU A 1 125 ? -9.639 0.488 -11.899 1.00 87.69 125 LEU A C 1
ATOM 1028 O O . LEU A 1 125 ? -10.448 1.327 -11.506 1.00 87.69 125 LEU A O 1
ATOM 1032 N N . ALA A 1 126 ? -8.382 0.798 -12.198 1.00 85.81 126 ALA A N 1
ATOM 1033 C CA . ALA A 1 126 ? -7.804 2.112 -11.987 1.00 85.81 126 ALA A CA 1
ATOM 1034 C C . ALA A 1 126 ? -8.471 3.188 -12.850 1.00 85.81 126 ALA A C 1
ATOM 1036 O O . ALA A 1 126 ? -8.719 4.286 -12.366 1.00 85.81 126 ALA A O 1
ATOM 1037 N N . SER A 1 127 ? -8.834 2.853 -14.092 1.00 77.88 127 SER A N 1
ATOM 1038 C CA . SER A 1 127 ? -9.529 3.771 -15.004 1.00 77.88 127 SER A CA 1
ATOM 1039 C C . SER A 1 127 ? -10.957 4.116 -14.566 1.00 77.88 127 SER A C 1
ATOM 1041 O O . SER A 1 127 ? -11.484 5.157 -14.953 1.00 77.88 127 SER A O 1
ATOM 1043 N N . THR A 1 128 ? -11.586 3.254 -13.759 1.00 75.81 128 THR A N 1
ATOM 1044 C CA . THR A 1 128 ? -12.928 3.496 -13.198 1.00 75.81 128 THR A CA 1
ATOM 1045 C C . THR A 1 128 ? -12.902 4.231 -11.863 1.00 75.81 128 THR A C 1
ATOM 1047 O O . THR A 1 128 ? -13.915 4.793 -11.451 1.00 75.81 128 THR A O 1
ATOM 1050 N N . ARG A 1 129 ? -11.756 4.231 -11.180 1.00 73.00 129 ARG A N 1
ATOM 1051 C CA . ARG A 1 129 ? -11.542 4.989 -9.949 1.00 73.00 129 ARG A CA 1
ATOM 1052 C C . ARG A 1 129 ? -11.069 6.397 -10.312 1.00 73.00 129 ARG A C 1
ATOM 1054 O O . ARG A 1 129 ? -10.415 6.599 -11.330 1.00 73.00 129 ARG A O 1
ATOM 1061 N N . GLU A 1 130 ? -11.342 7.383 -9.463 1.00 70.44 130 GLU A N 1
ATOM 1062 C CA . GLU A 1 130 ? -10.865 8.767 -9.637 1.00 70.44 130 GLU A CA 1
ATOM 1063 C C . GLU A 1 130 ? -9.349 8.910 -9.353 1.00 70.44 130 GLU A C 1
ATOM 1065 O O . GLU A 1 130 ? -8.891 9.851 -8.713 1.00 70.44 130 GLU A O 1
ATOM 1070 N N . MET A 1 131 ? -8.535 7.975 -9.850 1.00 74.88 131 MET A N 1
ATOM 1071 C CA . MET A 1 131 ? -7.089 7.887 -9.616 1.00 74.88 131 MET A CA 1
ATOM 1072 C C . MET A 1 131 ? -6.279 8.950 -10.382 1.00 74.88 131 MET A C 1
ATOM 1074 O O . MET A 1 131 ? -5.054 9.006 -10.278 1.00 74.88 131 MET A O 1
ATOM 1078 N N . GLY A 1 132 ? -6.933 9.819 -11.157 1.00 75.31 132 GLY A N 1
ATOM 1079 C CA . GLY A 1 132 ? -6.262 10.772 -12.040 1.00 75.31 132 GLY A CA 1
ATOM 1080 C C . GLY A 1 132 ? -5.378 10.063 -13.073 1.00 75.31 132 GLY A C 1
ATOM 1081 O O . GLY A 1 132 ? -5.685 8.958 -13.514 1.00 75.31 132 GLY A O 1
ATOM 1082 N N . SER A 1 133 ? -4.257 10.679 -13.451 1.00 84.94 133 SER A N 1
ATOM 1083 C CA . SER A 1 133 ? -3.301 10.115 -14.420 1.00 84.94 133 SER A CA 1
ATOM 1084 C C . SER A 1 133 ? -2.258 9.174 -13.791 1.00 84.94 133 SER A C 1
ATOM 1086 O O . SER A 1 133 ? -1.280 8.816 -14.446 1.00 84.94 133 SER A O 1
ATOM 1088 N N . ILE A 1 134 ? -2.398 8.785 -12.514 1.00 90.75 134 ILE A N 1
ATOM 1089 C CA . ILE A 1 134 ? -1.358 7.997 -11.825 1.00 90.75 134 ILE A CA 1
ATOM 1090 C C . ILE A 1 134 ? -1.202 6.589 -12.404 1.00 90.75 134 ILE A C 1
ATOM 1092 O O . ILE A 1 134 ? -0.094 6.064 -12.511 1.00 90.75 134 ILE A O 1
ATOM 1096 N N . TRP A 1 135 ? -2.306 5.982 -12.832 1.00 90.19 135 TRP A N 1
ATOM 1097 C CA . TRP A 1 135 ? -2.288 4.654 -13.430 1.00 90.19 135 TRP A CA 1
ATOM 1098 C C . TRP A 1 135 ? -1.570 4.671 -14.787 1.00 90.19 135 TRP A C 1
ATOM 1100 O O . TRP A 1 135 ? -0.895 3.704 -15.141 1.00 90.19 135 TRP A O 1
ATOM 1110 N N . GLU A 1 136 ? -1.623 5.789 -15.521 1.00 91.50 136 GLU A N 1
ATOM 1111 C CA . GLU A 1 136 ? -0.853 5.992 -16.754 1.00 91.50 136 GLU A CA 1
ATOM 1112 C C . GLU A 1 136 ? 0.646 6.082 -16.451 1.00 91.50 136 GLU A C 1
ATOM 1114 O O . GLU A 1 136 ? 1.461 5.504 -17.173 1.00 91.50 136 GLU A O 1
ATOM 1119 N N . THR A 1 137 ? 1.017 6.749 -15.352 1.00 93.75 137 THR A N 1
ATOM 1120 C CA . THR A 1 137 ? 2.397 6.791 -14.849 1.00 93.75 137 THR A CA 1
ATOM 1121 C C . THR A 1 137 ? 2.918 5.384 -14.559 1.00 93.75 137 THR A C 1
ATOM 1123 O O . THR A 1 137 ? 3.983 5.025 -15.066 1.00 93.75 137 THR A O 1
ATOM 1126 N N . VAL A 1 138 ? 2.164 4.552 -13.835 1.00 94.75 138 VAL A N 1
ATOM 1127 C CA . VAL A 1 138 ? 2.566 3.157 -13.571 1.00 94.75 138 VAL A CA 1
ATOM 1128 C C . VAL A 1 138 ? 2.632 2.336 -14.861 1.00 94.75 138 VAL A C 1
ATOM 1130 O O . VAL A 1 138 ? 3.614 1.632 -15.095 1.00 94.75 138 VAL A O 1
ATOM 1133 N N . THR A 1 139 ? 1.642 2.477 -15.746 1.00 93.94 139 THR A N 1
ATOM 1134 C CA . THR A 1 139 ? 1.634 1.812 -17.062 1.00 93.94 139 THR A CA 1
ATOM 1135 C C . THR A 1 139 ? 2.894 2.153 -17.859 1.00 93.94 139 THR A C 1
ATOM 1137 O O . THR A 1 139 ? 3.508 1.282 -18.476 1.00 93.94 139 THR A O 1
ATOM 1140 N N . SER A 1 140 ? 3.304 3.421 -17.832 1.00 94.19 140 SER A N 1
ATOM 1141 C CA . SER A 1 140 ? 4.514 3.900 -18.496 1.00 94.19 140 SER A CA 1
ATOM 1142 C C . SER A 1 140 ? 5.771 3.255 -17.909 1.00 94.19 140 SER A C 1
ATOM 1144 O O . SER A 1 140 ? 6.585 2.725 -18.667 1.00 94.19 140 SER A O 1
ATOM 1146 N N . ILE A 1 141 ? 5.897 3.214 -16.575 1.00 94.75 141 ILE A N 1
ATOM 1147 C CA . ILE A 1 141 ? 7.008 2.539 -15.881 1.00 94.75 141 ILE A CA 1
ATOM 1148 C C . ILE A 1 141 ? 7.101 1.080 -16.328 1.00 94.75 141 ILE A C 1
ATOM 1150 O O . ILE A 1 141 ? 8.137 0.664 -16.843 1.00 94.75 141 ILE A O 1
ATOM 1154 N N . LEU A 1 142 ? 6.015 0.315 -16.197 1.00 94.69 142 LEU A N 1
ATOM 1155 C CA . LEU A 1 142 ? 6.007 -1.118 -16.499 1.00 94.69 142 LEU A CA 1
ATOM 1156 C C . LEU A 1 142 ? 6.349 -1.406 -17.966 1.00 94.69 142 LEU A C 1
ATOM 1158 O O . LEU A 1 142 ? 7.150 -2.298 -18.248 1.00 94.69 142 LEU A O 1
ATOM 1162 N N . ARG A 1 143 ? 5.819 -0.616 -18.909 1.00 92.06 143 ARG A N 1
ATOM 1163 C CA . ARG A 1 143 ? 6.152 -0.748 -20.338 1.00 92.06 143 ARG A CA 1
ATOM 1164 C C . ARG A 1 143 ? 7.620 -0.455 -20.618 1.00 92.06 143 ARG A C 1
ATOM 1166 O O . ARG A 1 143 ? 8.242 -1.178 -21.393 1.00 92.06 143 ARG A O 1
ATOM 1173 N N . MET A 1 144 ? 8.186 0.580 -20.000 1.00 92.56 144 MET A N 1
ATOM 1174 C CA . MET A 1 144 ? 9.610 0.890 -20.144 1.00 92.56 144 MET A CA 1
ATOM 1175 C C . MET A 1 144 ? 10.481 -0.222 -19.563 1.00 92.56 144 MET A C 1
ATOM 1177 O O . MET A 1 144 ? 11.398 -0.688 -20.234 1.00 92.56 144 MET A O 1
ATOM 1181 N N . LEU A 1 145 ? 10.159 -0.731 -18.376 1.00 91.25 145 LEU A N 1
ATOM 1182 C CA . LEU A 1 145 ? 10.903 -1.843 -17.783 1.00 91.25 145 LEU A CA 1
ATOM 1183 C C . LEU A 1 145 ? 10.843 -3.106 -18.648 1.00 91.25 145 LEU A C 1
ATOM 1185 O O . LEU A 1 145 ? 11.854 -3.785 -18.813 1.00 91.25 145 LEU A O 1
ATOM 1189 N N . PHE A 1 146 ? 9.699 -3.375 -19.273 1.00 89.88 146 PHE A N 1
ATOM 1190 C CA . PHE A 1 146 ? 9.542 -4.471 -20.225 1.00 89.88 146 PHE A CA 1
ATOM 1191 C C . PHE A 1 146 ? 10.381 -4.289 -21.498 1.00 89.88 146 PHE A C 1
ATOM 1193 O O . PHE A 1 146 ? 10.990 -5.241 -21.982 1.00 89.88 146 PHE A O 1
ATOM 1200 N N . MET A 1 147 ? 10.462 -3.069 -22.039 1.00 88.88 147 MET A N 1
ATOM 1201 C CA . MET A 1 147 ? 11.333 -2.767 -23.186 1.00 88.88 147 MET A CA 1
ATOM 1202 C C . MET A 1 147 ? 12.822 -2.883 -22.833 1.00 88.88 147 MET A C 1
ATOM 1204 O O . MET A 1 147 ? 13.605 -3.393 -23.641 1.00 88.88 147 MET A O 1
ATOM 1208 N N . GLY A 1 148 ? 13.203 -2.441 -21.631 1.00 86.06 148 GLY A N 1
ATOM 1209 C CA . GLY A 1 148 ? 14.565 -2.551 -21.110 1.00 86.06 148 GLY A CA 1
ATOM 1210 C C . GLY A 1 148 ? 14.996 -4.004 -20.909 1.00 86.06 148 GLY A C 1
ATOM 1211 O O . GLY A 1 148 ? 16.093 -4.363 -21.327 1.00 86.06 148 GLY A O 1
ATOM 1212 N N . GLU A 1 149 ? 14.107 -4.844 -20.366 1.00 84.19 149 GLU A N 1
ATOM 1213 C CA . GLU A 1 149 ? 14.350 -6.281 -20.152 1.00 84.19 149 GLU A CA 1
ATOM 1214 C C . GLU A 1 149 ? 14.533 -7.050 -21.467 1.00 84.19 149 GLU A C 1
ATOM 1216 O O . GLU A 1 149 ? 15.381 -7.935 -21.547 1.00 84.19 149 GLU A O 1
ATOM 1221 N N . ARG A 1 150 ? 13.763 -6.710 -22.512 1.00 81.44 150 ARG A N 1
ATOM 1222 C CA . ARG A 1 150 ? 13.698 -7.520 -23.743 1.00 81.44 150 ARG A CA 1
ATOM 1223 C C . ARG A 1 150 ? 14.579 -7.066 -24.894 1.00 81.44 150 ARG A C 1
ATOM 1225 O O . ARG A 1 150 ? 14.920 -7.901 -25.730 1.00 81.44 150 ARG A O 1
ATOM 1232 N N . SER A 1 151 ? 14.875 -5.772 -24.999 1.00 73.75 151 SER A N 1
ATOM 1233 C CA . SER A 1 151 ? 15.345 -5.227 -26.278 1.00 73.75 151 SER A CA 1
ATOM 1234 C C . SER A 1 151 ? 16.427 -4.167 -26.147 1.00 73.75 151 SER A C 1
ATOM 1236 O O . SER A 1 151 ? 17.443 -4.256 -26.830 1.00 73.75 151 SER A O 1
ATOM 1238 N N . TRP A 1 152 ? 16.189 -3.119 -25.357 1.00 70.88 152 TRP A N 1
ATOM 1239 C CA . TRP A 1 152 ? 16.958 -1.871 -25.481 1.00 70.88 152 TRP A CA 1
ATOM 1240 C C . TRP A 1 152 ? 17.996 -1.674 -24.377 1.00 70.88 152 TRP A C 1
ATOM 1242 O O . TRP A 1 152 ? 18.850 -0.805 -24.511 1.00 70.88 152 TRP A O 1
ATOM 1252 N N . GLY A 1 153 ? 17.953 -2.484 -23.315 1.00 80.00 153 GLY A N 1
ATOM 1253 C CA . GLY A 1 153 ? 18.704 -2.216 -22.092 1.00 80.00 153 GLY A CA 1
ATOM 1254 C C . GLY A 1 153 ? 18.101 -1.049 -21.301 1.00 80.00 153 GLY A C 1
ATOM 1255 O O . GLY A 1 153 ? 17.392 -0.195 -21.837 1.00 80.00 153 GLY A O 1
ATOM 1256 N N . TYR A 1 154 ? 18.346 -1.026 -19.993 1.00 84.81 154 TYR A N 1
ATOM 1257 C CA . TYR A 1 154 ? 17.721 -0.051 -19.093 1.00 84.81 154 TYR A CA 1
ATOM 1258 C C . TYR A 1 154 ? 18.313 1.362 -19.186 1.00 84.81 154 TYR A C 1
ATOM 1260 O O . TYR A 1 154 ? 17.615 2.327 -18.889 1.00 84.81 154 TYR A O 1
ATOM 1268 N N . GLU A 1 155 ? 19.561 1.497 -19.640 1.00 81.44 155 GLU A N 1
ATOM 1269 C CA . GLU A 1 155 ? 20.304 2.768 -19.693 1.00 81.44 155 GLU A CA 1
ATOM 1270 C C . GLU A 1 155 ? 19.577 3.843 -20.519 1.00 81.44 155 GLU A C 1
ATOM 1272 O O . GLU A 1 155 ? 19.505 5.000 -20.122 1.00 81.44 155 GLU A O 1
ATOM 1277 N N . PHE A 1 156 ? 18.940 3.461 -21.628 1.00 81.12 156 PHE A N 1
ATOM 1278 C CA . PHE A 1 156 ? 18.202 4.398 -22.487 1.00 81.12 156 PHE A CA 1
ATOM 1279 C C . PHE A 1 156 ? 16.838 4.819 -21.923 1.00 81.12 156 PHE A C 1
ATOM 1281 O O . PHE A 1 156 ? 16.203 5.731 -22.452 1.00 81.12 156 PHE A O 1
ATOM 1288 N N . LEU A 1 157 ? 16.361 4.136 -20.882 1.00 85.12 157 LEU A N 1
ATOM 1289 C CA . LEU A 1 157 ? 15.042 4.336 -20.276 1.00 85.12 157 LEU A CA 1
ATOM 1290 C C . LEU A 1 157 ? 15.138 4.904 -18.854 1.00 85.12 157 LEU A C 1
ATOM 1292 O O . LEU A 1 157 ? 14.108 5.197 -18.247 1.00 85.12 157 LEU A O 1
ATOM 1296 N N . GLU A 1 158 ? 16.362 5.086 -18.352 1.00 85.31 158 GLU A N 1
ATOM 1297 C CA . GLU A 1 158 ? 16.696 5.549 -17.007 1.00 85.31 158 GLU A CA 1
ATOM 1298 C C . GLU A 1 158 ? 15.908 6.795 -16.601 1.00 85.31 158 GLU A C 1
ATOM 1300 O O . GLU A 1 158 ? 15.104 6.748 -15.667 1.00 85.31 158 GLU A O 1
ATOM 1305 N N . ASP A 1 159 ? 16.109 7.900 -17.322 1.00 86.69 159 ASP A N 1
ATOM 1306 C CA . ASP A 1 159 ? 15.522 9.190 -16.964 1.00 86.69 159 ASP A CA 1
ATOM 1307 C C . ASP A 1 159 ? 13.997 9.130 -16.989 1.00 86.69 159 ASP A C 1
ATOM 1309 O O . ASP A 1 159 ? 13.325 9.639 -16.089 1.00 86.69 159 ASP A O 1
ATOM 1313 N N . ALA A 1 160 ? 13.438 8.465 -17.999 1.00 90.06 160 ALA A N 1
ATOM 1314 C CA . ALA A 1 160 ? 12.001 8.360 -18.167 1.00 90.06 160 ALA A CA 1
ATOM 1315 C C . ALA A 1 160 ? 11.363 7.537 -17.038 1.00 90.06 160 ALA A C 1
ATOM 1317 O O . ALA A 1 160 ? 10.392 7.994 -16.428 1.00 90.06 160 ALA A O 1
ATOM 1318 N N . VAL A 1 161 ? 11.927 6.373 -16.699 1.00 91.38 161 VAL A N 1
ATOM 1319 C CA . VAL A 1 161 ? 11.446 5.542 -15.584 1.00 91.38 161 VAL A CA 1
ATOM 1320 C C . VAL A 1 161 ? 11.587 6.288 -14.260 1.00 91.38 161 VAL A C 1
ATOM 1322 O O . VAL A 1 161 ? 10.617 6.354 -13.507 1.00 91.38 161 VAL A O 1
ATOM 1325 N N . LYS A 1 162 ? 12.732 6.927 -13.992 1.00 90.38 162 LYS A N 1
ATOM 1326 C CA . LYS A 1 162 ? 12.955 7.695 -12.756 1.00 90.38 162 LYS A CA 1
ATOM 1327 C C . LYS A 1 162 ? 11.983 8.858 -12.604 1.00 90.38 162 LYS A C 1
ATOM 1329 O O . LYS A 1 162 ? 11.439 9.062 -11.521 1.00 90.38 162 LYS A O 1
ATOM 1334 N N . ILE A 1 163 ? 11.734 9.621 -13.669 1.00 92.62 163 ILE A N 1
ATOM 1335 C CA . ILE A 1 163 ? 10.774 10.735 -13.644 1.00 92.62 163 ILE A CA 1
ATOM 1336 C C . ILE A 1 163 ? 9.375 10.224 -13.305 1.00 92.62 163 ILE A C 1
ATOM 1338 O O . ILE A 1 163 ? 8.695 10.812 -12.463 1.00 92.62 163 ILE A O 1
ATOM 1342 N N . GLN A 1 164 ? 8.937 9.137 -13.940 1.00 94.31 164 GLN A N 1
ATOM 1343 C CA . GLN A 1 164 ? 7.624 8.557 -13.666 1.00 94.31 164 GLN A CA 1
ATOM 1344 C C . GLN A 1 164 ? 7.553 7.985 -12.247 1.00 94.31 164 GLN A C 1
ATOM 1346 O O . GLN A 1 164 ? 6.575 8.220 -11.544 1.00 94.31 164 GLN A O 1
ATOM 1351 N N . PHE A 1 165 ? 8.607 7.321 -11.777 1.00 93.69 165 PHE A N 1
ATOM 1352 C CA . PHE A 1 165 ? 8.635 6.763 -10.431 1.00 93.69 165 PHE A CA 1
ATOM 1353 C C . PHE A 1 165 ? 8.620 7.854 -9.350 1.00 93.69 165 PHE A C 1
ATOM 1355 O O . PHE A 1 165 ? 7.864 7.752 -8.389 1.00 93.69 165 PHE A O 1
ATOM 1362 N N . ARG A 1 166 ? 9.326 8.978 -9.544 1.00 92.19 166 ARG A N 1
ATOM 1363 C CA . ARG A 1 166 ? 9.214 10.149 -8.650 1.00 92.19 166 ARG A CA 1
ATOM 1364 C C . ARG A 1 166 ? 7.803 10.733 -8.624 1.00 92.19 166 ARG A C 1
ATOM 1366 O O . ARG A 1 166 ? 7.314 11.072 -7.552 1.00 92.19 166 ARG A O 1
ATOM 1373 N N . LYS A 1 167 ? 7.132 10.832 -9.780 1.00 93.38 167 LYS A N 1
ATOM 1374 C CA . LYS A 1 167 ? 5.718 11.253 -9.838 1.00 93.38 167 LYS A CA 1
ATOM 1375 C C . LYS A 1 167 ? 4.823 10.294 -9.059 1.00 93.38 167 LYS A C 1
ATOM 1377 O O . LYS A 1 167 ? 3.924 10.748 -8.360 1.00 93.38 167 LYS A O 1
ATOM 1382 N N . PHE A 1 168 ? 5.100 8.995 -9.151 1.00 94.06 168 PHE A N 1
ATOM 1383 C CA . PHE A 1 168 ? 4.388 7.981 -8.389 1.00 94.06 168 PHE A CA 1
ATOM 1384 C C . PHE A 1 168 ? 4.566 8.155 -6.877 1.00 94.06 168 PHE A C 1
ATOM 1386 O O . PHE A 1 168 ? 3.574 8.283 -6.162 1.00 94.06 168 PHE A O 1
ATOM 1393 N N .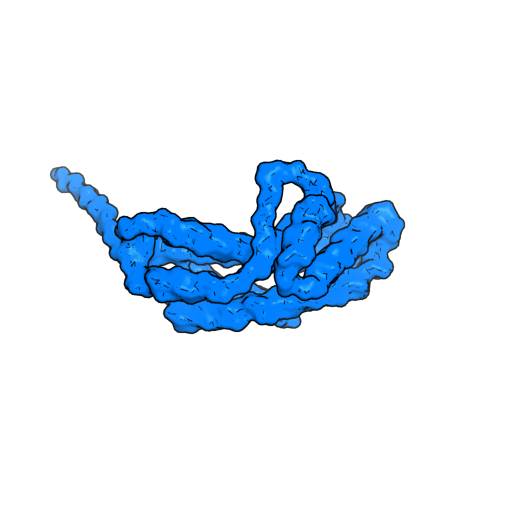 LYS A 1 169 ? 5.806 8.282 -6.394 1.00 92.25 169 LYS A N 1
ATOM 1394 C CA . LYS A 1 169 ? 6.078 8.531 -4.967 1.00 92.25 169 LYS A CA 1
ATOM 1395 C C . LYS A 1 169 ? 5.437 9.829 -4.467 1.00 92.25 169 LYS A C 1
ATOM 1397 O O . LYS A 1 169 ? 4.828 9.845 -3.402 1.00 92.25 169 LYS A O 1
ATOM 1402 N N . ALA A 1 170 ? 5.504 10.902 -5.258 1.00 91.38 170 ALA A N 1
ATOM 1403 C CA . ALA A 1 170 ? 4.875 12.177 -4.916 1.00 91.38 170 ALA A CA 1
ATOM 1404 C C . ALA A 1 170 ? 3.344 12.069 -4.797 1.00 91.38 170 ALA A C 1
ATOM 1406 O O . ALA A 1 170 ? 2.753 12.677 -3.905 1.00 91.38 170 ALA A O 1
ATOM 1407 N N . TYR A 1 171 ? 2.706 11.276 -5.662 1.00 91.81 171 TYR A N 1
ATOM 1408 C CA . TYR A 1 171 ? 1.275 10.996 -5.571 1.00 91.81 171 TYR A CA 1
ATOM 1409 C C . TYR A 1 171 ? 0.926 10.237 -4.287 1.00 91.81 171 TYR A C 1
ATOM 1411 O O . TYR A 1 171 ? 0.014 10.656 -3.574 1.00 91.81 171 TYR A O 1
ATOM 1419 N N . LEU A 1 172 ? 1.670 9.170 -3.961 1.00 91.25 172 LEU A N 1
ATOM 1420 C CA . LEU A 1 172 ? 1.463 8.432 -2.712 1.00 91.25 172 LEU A CA 1
ATOM 1421 C C . LEU A 1 172 ? 1.615 9.360 -1.508 1.00 91.25 172 LEU A C 1
ATOM 1423 O O . LEU A 1 172 ? 0.726 9.404 -0.668 1.00 91.25 172 LEU A O 1
ATOM 1427 N N . LYS A 1 173 ? 2.661 10.198 -1.482 1.00 88.44 173 LYS A N 1
ATOM 1428 C CA . LYS A 1 173 ? 2.866 11.202 -0.428 1.00 88.44 173 LYS A CA 1
ATOM 1429 C C . LYS A 1 173 ? 1.646 12.100 -0.259 1.00 88.44 173 LYS A C 1
ATOM 1431 O O . LYS A 1 173 ? 1.134 12.250 0.843 1.00 88.44 173 LYS A O 1
ATOM 1436 N N . GLN A 1 174 ? 1.154 12.669 -1.359 1.00 88.75 174 GLN A N 1
ATOM 1437 C CA . GLN A 1 174 ? 0.008 13.575 -1.338 1.00 88.75 174 GLN A CA 1
ATOM 1438 C C . GLN A 1 174 ? -1.261 12.903 -0.795 1.00 88.75 174 GLN A C 1
ATOM 1440 O O . GLN A 1 174 ? -2.069 13.566 -0.144 1.00 88.75 174 GLN A O 1
ATOM 1445 N N . LYS A 1 175 ? -1.451 11.611 -1.077 1.00 87.94 175 LYS A N 1
ATOM 1446 C CA . LYS 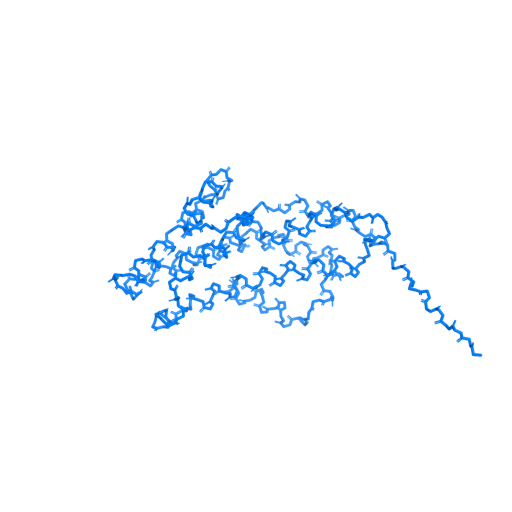A 1 175 ? -2.632 10.851 -0.655 1.00 87.94 175 LYS A CA 1
ATOM 1447 C C . LYS A 1 175 ? -2.511 10.317 0.772 1.00 87.94 175 LYS A C 1
ATOM 1449 O O . LYS A 1 175 ? -3.478 10.399 1.521 1.00 87.94 175 LYS A O 1
ATOM 1454 N N . TYR A 1 176 ? -1.343 9.802 1.143 1.00 89.12 176 TYR A N 1
ATOM 1455 C CA . TYR A 1 176 ? -1.135 9.053 2.382 1.00 89.12 176 TYR A CA 1
ATOM 1456 C C . TYR A 1 176 ? -0.810 9.984 3.541 1.00 89.12 176 TYR A C 1
ATOM 1458 O O . TYR A 1 176 ? -1.343 9.823 4.635 1.00 89.12 176 TYR A O 1
ATOM 1466 N N . GLN A 1 177 ? 0.040 10.987 3.304 1.00 86.38 177 GLN A N 1
ATOM 1467 C CA . GLN A 1 177 ? 0.606 11.811 4.368 1.00 86.38 177 GLN A CA 1
ATOM 1468 C C . GLN A 1 177 ? -0.456 12.530 5.214 1.00 86.38 177 GLN A C 1
ATOM 1470 O O . GLN A 1 177 ? -0.361 12.433 6.437 1.00 86.38 177 GLN A O 1
ATOM 1475 N N . PRO A 1 178 ? -1.478 13.205 4.644 1.00 89.25 178 PRO A N 1
ATOM 1476 C CA . PRO A 1 178 ? -2.467 13.901 5.466 1.00 89.25 178 PRO A CA 1
ATOM 1477 C C . PRO A 1 178 ? -3.250 12.944 6.370 1.00 89.25 178 PRO A C 1
ATOM 1479 O O . PRO A 1 178 ? -3.487 13.249 7.536 1.00 89.25 178 PRO A O 1
ATOM 1482 N N . TRP A 1 179 ? -3.614 11.771 5.844 1.00 91.75 179 TRP A N 1
ATOM 1483 C CA . TRP A 1 179 ? -4.365 10.768 6.592 1.00 91.75 179 TRP A CA 1
ATOM 1484 C C . TRP A 1 179 ? -3.494 10.112 7.674 1.00 91.75 179 TRP A C 1
ATOM 1486 O O . TRP A 1 179 ? -3.904 10.057 8.829 1.00 91.75 179 TRP A O 1
ATOM 1496 N N . ASN A 1 180 ? -2.258 9.716 7.347 1.00 88.25 180 ASN A N 1
ATOM 1497 C CA . ASN A 1 180 ? -1.313 9.127 8.304 1.00 88.25 180 ASN A CA 1
ATOM 1498 C C . ASN A 1 180 ? -0.954 10.094 9.446 1.00 88.25 180 ASN A C 1
ATOM 1500 O O . ASN A 1 180 ? -0.841 9.671 10.596 1.00 88.25 180 ASN A O 1
ATOM 1504 N N . GLN A 1 181 ? -0.787 11.387 9.152 1.00 86.38 181 GLN A N 1
ATOM 1505 C CA . GLN A 1 181 ? -0.492 12.405 10.166 1.00 86.38 181 GLN A CA 1
ATOM 1506 C C . GLN A 1 181 ? -1.653 12.584 11.141 1.00 86.38 181 GLN A C 1
ATOM 1508 O O . GLN A 1 181 ? -1.443 12.564 12.353 1.00 86.38 181 GLN A O 1
ATOM 1513 N N . GLU A 1 182 ? -2.873 12.722 10.624 1.00 89.25 182 GLU A N 1
ATOM 1514 C CA . GLU A 1 182 ? -4.064 12.862 11.461 1.00 89.25 182 GLU A CA 1
ATOM 1515 C C . GLU A 1 182 ? -4.291 11.602 12.310 1.00 89.25 182 GLU A C 1
ATOM 1517 O O . GLU A 1 182 ? -4.535 11.691 13.513 1.00 89.25 182 GLU A O 1
ATOM 1522 N N . TRP A 1 183 ? -4.110 10.423 11.709 1.00 90.31 183 TRP A N 1
ATOM 1523 C CA . TRP A 1 183 ? -4.194 9.136 12.394 1.00 90.31 183 TRP A CA 1
ATOM 1524 C C . TRP A 1 183 ? -3.211 9.037 13.567 1.00 90.31 183 TRP A C 1
ATOM 1526 O O . TRP A 1 183 ? -3.603 8.693 14.682 1.00 90.31 183 TRP A O 1
ATOM 1536 N N . ALA A 1 184 ? -1.943 9.388 13.336 1.00 86.50 184 ALA A N 1
ATOM 1537 C CA . ALA A 1 184 ? -0.894 9.339 14.350 1.00 86.50 184 ALA A CA 1
ATOM 1538 C C . ALA A 1 184 ? -1.136 10.317 15.514 1.00 86.50 184 ALA A C 1
ATOM 1540 O O . ALA A 1 184 ? -0.705 10.053 16.637 1.00 86.50 184 ALA A O 1
ATOM 1541 N N . ILE A 1 185 ? -1.818 11.439 15.256 1.00 87.19 185 ILE A N 1
ATOM 1542 C CA . ILE A 1 185 ? -2.180 12.433 16.274 1.00 87.19 185 ILE A CA 1
ATOM 1543 C C . ILE A 1 185 ? -3.385 11.967 17.100 1.00 87.19 185 ILE A C 1
ATOM 1545 O O . ILE A 1 185 ? -3.380 12.125 18.321 1.00 87.19 185 ILE A O 1
ATOM 1549 N N . GLN A 1 186 ? -4.416 11.411 16.458 1.00 90.81 186 GLN A N 1
ATOM 1550 C CA . GLN A 1 186 ? -5.656 11.011 17.136 1.00 90.81 186 GLN A CA 1
ATOM 1551 C C . GLN A 1 186 ? -5.530 9.677 17.896 1.00 90.81 186 GLN A C 1
ATOM 1553 O O . GLN A 1 186 ? -6.142 9.508 18.960 1.00 90.81 186 GLN A O 1
ATOM 1558 N N . PHE A 1 187 ? -4.710 8.751 17.386 1.00 92.31 187 PHE A N 1
ATOM 1559 C CA . PHE A 1 187 ? -4.563 7.386 17.909 1.00 92.31 187 PHE A CA 1
ATOM 1560 C C . PHE A 1 187 ? -3.093 6.994 18.184 1.00 92.31 187 PHE A C 1
ATOM 1562 O O . PHE A 1 187 ? -2.632 5.951 17.706 1.00 92.31 187 PHE A O 1
ATOM 1569 N N . PRO A 1 188 ? -2.320 7.798 18.943 1.00 89.00 188 PRO A N 1
ATOM 1570 C CA . PRO A 1 188 ? -0.896 7.548 19.187 1.00 89.00 188 PRO A CA 1
ATOM 1571 C C . PRO A 1 188 ? -0.608 6.197 19.861 1.00 89.00 188 PRO A C 1
ATOM 1573 O O . PRO A 1 188 ? 0.433 5.592 19.605 1.00 89.00 188 PRO A O 1
ATOM 1576 N N . GLU A 1 189 ? -1.534 5.685 20.670 1.00 90.50 189 GLU A N 1
ATOM 1577 C CA . GLU A 1 189 ? -1.441 4.383 21.338 1.00 90.50 189 GLU A CA 1
ATOM 1578 C C . GLU A 1 189 ? -1.345 3.208 20.351 1.00 90.50 189 GLU A C 1
ATOM 1580 O O . GLU A 1 189 ? -0.730 2.187 20.656 1.00 90.50 189 GLU A O 1
ATOM 1585 N N . LEU A 1 190 ? -1.878 3.342 19.130 1.00 88.25 190 LEU A N 1
ATOM 1586 C CA . LEU A 1 190 ? -1.782 2.299 18.101 1.00 88.25 190 LEU A CA 1
ATOM 1587 C C . LEU A 1 190 ? -0.363 2.153 17.545 1.00 88.25 190 LEU A C 1
ATOM 1589 O O . LEU A 1 190 ? -0.025 1.123 16.962 1.00 88.25 190 LEU A O 1
ATOM 1593 N N . LEU A 1 191 ? 0.479 3.165 17.750 1.00 79.00 191 LEU A N 1
ATOM 1594 C CA . LEU A 1 191 ? 1.858 3.173 17.290 1.00 79.00 191 LEU A CA 1
ATOM 1595 C C . LEU A 1 191 ? 2.824 2.544 18.301 1.00 79.00 191 LEU A C 1
ATOM 1597 O O . LEU A 1 191 ? 3.940 2.190 17.919 1.00 79.00 191 LEU A O 1
ATOM 1601 N N . GLU A 1 192 ? 2.446 2.412 19.575 1.00 73.12 192 GLU A N 1
ATOM 1602 C CA . GLU A 1 192 ? 3.333 1.943 20.655 1.00 73.12 192 GLU A CA 1
ATOM 1603 C C . GLU A 1 192 ? 3.848 0.512 20.444 1.00 73.12 192 GLU A C 1
ATOM 1605 O O . GLU A 1 192 ? 4.961 0.190 20.857 1.00 73.12 192 GLU A O 1
ATOM 1610 N N . ALA A 1 193 ? 3.085 -0.323 19.736 1.00 65.81 193 ALA A N 1
ATOM 1611 C CA . ALA A 1 193 ? 3.484 -1.680 19.369 1.00 65.81 193 ALA A CA 1
ATOM 1612 C C . ALA A 1 193 ? 4.490 -1.742 18.200 1.00 65.81 193 ALA A C 1
ATOM 1614 O O . ALA A 1 193 ? 5.102 -2.788 17.969 1.00 65.81 193 ALA A O 1
ATOM 1615 N N . TYR A 1 194 ? 4.676 -0.647 17.455 1.00 59.75 194 TYR A N 1
ATOM 1616 C CA . TYR A 1 194 ? 5.554 -0.617 16.287 1.00 59.75 194 TYR A CA 1
ATOM 1617 C C . TYR A 1 194 ? 7.011 -0.328 16.704 1.00 59.75 194 TYR A C 1
ATOM 1619 O O . TYR A 1 194 ? 7.256 0.632 17.443 1.00 59.75 194 TYR A O 1
ATOM 1627 N N . PRO A 1 195 ? 8.005 -1.125 16.264 1.00 52.88 195 PRO A N 1
ATOM 1628 C CA . PRO A 1 195 ? 9.373 -1.017 16.763 1.00 52.88 195 PRO A CA 1
ATOM 1629 C C . PRO A 1 195 ? 10.008 0.328 16.388 1.00 52.88 195 PRO A C 1
ATOM 1631 O O . PRO A 1 195 ? 9.991 0.686 15.220 1.00 52.88 195 PRO A O 1
ATOM 1634 N N . THR A 1 196 ? 10.559 1.007 17.404 1.00 53.31 196 THR A N 1
ATOM 1635 C CA . THR A 1 196 ? 11.417 2.216 17.432 1.00 53.31 196 THR A CA 1
ATOM 1636 C C . THR A 1 196 ? 11.085 3.403 16.509 1.00 53.31 196 THR A C 1
ATOM 1638 O O . THR A 1 196 ? 10.870 3.288 15.307 1.00 53.31 196 THR A O 1
ATOM 1641 N N . ASN A 1 197 ? 11.201 4.614 17.071 1.00 46.59 197 ASN A N 1
ATOM 1642 C CA . ASN A 1 197 ? 11.123 5.892 16.345 1.00 46.59 197 ASN A CA 1
ATOM 1643 C C . ASN A 1 197 ? 12.031 5.951 15.096 1.00 46.59 197 ASN A C 1
ATOM 1645 O O . ASN A 1 197 ? 11.705 6.661 14.156 1.00 46.59 197 ASN A O 1
ATOM 1649 N N . GLU A 1 198 ? 13.122 5.178 15.053 1.00 42.72 198 GLU A N 1
ATOM 1650 C CA . GLU A 1 198 ? 14.012 5.037 13.890 1.00 42.72 198 GLU A CA 1
ATOM 1651 C C . GLU A 1 198 ? 13.369 4.314 12.697 1.00 42.72 198 GLU A C 1
ATOM 1653 O O . GLU A 1 198 ? 13.622 4.694 11.562 1.00 42.72 198 GLU A O 1
ATOM 1658 N N . ARG A 1 199 ? 12.510 3.307 12.913 1.00 47.94 199 ARG A N 1
ATOM 1659 C CA . ARG A 1 199 ? 11.766 2.656 11.818 1.00 47.94 199 ARG A CA 1
ATOM 1660 C C . ARG A 1 199 ? 10.582 3.500 11.355 1.00 47.94 199 ARG A C 1
ATOM 1662 O O . ARG A 1 199 ? 10.307 3.503 10.163 1.00 47.94 199 ARG A O 1
ATOM 1669 N N . ARG A 1 200 ? 9.930 4.255 12.254 1.00 51.91 200 ARG A N 1
ATOM 1670 C CA . ARG A 1 200 ? 8.959 5.298 11.856 1.00 51.91 200 ARG A CA 1
ATOM 1671 C C . ARG A 1 200 ? 9.633 6.378 11.008 1.00 51.91 200 ARG A C 1
ATOM 1673 O O . ARG A 1 200 ? 9.132 6.705 9.943 1.00 51.91 200 ARG A O 1
ATOM 1680 N N . ALA A 1 201 ? 10.799 6.862 11.441 1.00 50.03 201 ALA A N 1
ATOM 1681 C CA . ALA A 1 201 ? 11.582 7.846 10.701 1.00 50.03 201 ALA A CA 1
ATOM 1682 C C . ALA A 1 201 ? 12.103 7.294 9.367 1.00 50.03 201 ALA A C 1
ATOM 1684 O O . ALA A 1 201 ? 12.061 8.012 8.385 1.00 50.03 201 ALA A O 1
ATOM 1685 N N . ALA A 1 202 ? 12.531 6.030 9.292 1.00 44.97 202 ALA A N 1
ATOM 1686 C CA . ALA A 1 202 ? 12.960 5.419 8.033 1.00 44.97 202 ALA A CA 1
ATOM 1687 C C . ALA A 1 202 ? 11.803 5.264 7.033 1.00 44.97 202 ALA A C 1
ATOM 1689 O O . ALA A 1 202 ? 11.983 5.523 5.853 1.00 44.97 202 ALA A O 1
ATOM 1690 N N . LEU A 1 203 ? 10.595 4.913 7.484 1.00 44.59 203 LEU A N 1
ATOM 1691 C CA . LEU A 1 203 ? 9.431 4.816 6.595 1.00 44.59 203 LEU A CA 1
ATOM 1692 C C . LEU A 1 203 ? 8.929 6.189 6.122 1.00 44.59 203 LEU A C 1
ATOM 1694 O O . LEU A 1 203 ? 8.544 6.319 4.961 1.00 44.59 203 LEU A O 1
ATOM 1698 N N . ASP A 1 204 ? 8.996 7.211 6.980 1.00 47.56 204 ASP A N 1
ATOM 1699 C CA . ASP A 1 204 ? 8.614 8.584 6.629 1.00 47.56 204 ASP A CA 1
ATOM 1700 C C . ASP A 1 204 ? 9.710 9.359 5.863 1.00 47.56 204 ASP A C 1
ATOM 1702 O O . ASP A 1 204 ? 9.370 10.189 5.024 1.00 47.56 204 ASP A O 1
ATOM 1706 N N . GLN A 1 205 ? 11.006 9.113 6.104 1.00 46.56 205 GLN A N 1
ATOM 1707 C CA . GLN A 1 205 ? 12.122 9.803 5.427 1.00 46.56 205 GLN A CA 1
ATOM 1708 C C . GLN A 1 205 ? 12.645 9.057 4.195 1.00 46.56 205 GLN A C 1
ATOM 1710 O O . GLN A 1 205 ? 12.937 9.710 3.203 1.00 46.56 205 GLN A O 1
ATOM 1715 N N . GLU A 1 206 ? 12.757 7.720 4.184 1.00 44.81 206 GLU A N 1
ATOM 1716 C CA . GLU A 1 206 ? 13.370 7.018 3.034 1.00 44.81 206 GLU A CA 1
ATOM 1717 C C . GLU A 1 206 ? 12.471 7.009 1.788 1.00 44.81 206 GLU A C 1
ATOM 1719 O O . GLU A 1 206 ? 12.981 6.945 0.671 1.00 44.81 206 GLU A O 1
ATOM 1724 N N . PHE A 1 207 ? 11.145 7.112 1.946 1.00 42.00 207 PHE A N 1
ATOM 1725 C CA . PHE A 1 207 ? 10.213 7.081 0.809 1.00 42.00 207 PHE A CA 1
ATOM 1726 C C . PHE A 1 207 ? 9.773 8.450 0.308 1.00 42.00 207 PHE A C 1
ATOM 1728 O O . PHE A 1 207 ? 9.438 8.591 -0.877 1.00 42.00 207 PHE A O 1
ATOM 1735 N N . TYR A 1 208 ? 9.736 9.438 1.199 1.00 46.00 208 TYR A N 1
ATOM 1736 C CA . TYR A 1 208 ? 9.088 10.717 0.943 1.00 46.00 208 TYR A CA 1
ATOM 1737 C C . TYR A 1 208 ? 10.045 11.913 0.871 1.00 46.00 208 TYR A C 1
ATOM 1739 O O . TYR A 1 208 ? 9.569 12.984 0.472 1.00 46.00 208 TYR A O 1
ATOM 1747 N N . ASP A 1 209 ? 11.329 11.750 1.202 1.00 39.78 209 ASP A N 1
ATOM 1748 C CA . ASP A 1 209 ? 12.410 12.687 0.844 1.00 39.78 209 ASP A CA 1
ATOM 1749 C C . ASP A 1 209 ? 13.106 12.265 -0.470 1.00 39.78 209 ASP A C 1
ATOM 1751 O O . ASP A 1 209 ? 13.584 13.174 -1.190 1.00 39.78 209 ASP A O 1
#

Radius of gyration: 20.03 Å; chains: 1; bounding box: 42×42×71 Å

Sequence (209 aa):
MADEMKEDAMEPDYEKFEELMAFWKTMAHEMHVSWHETLEAASALPEGKRSLSEIQRLVTKALDSESFDLRFLDQKLPEEVSKWPTLIKKEDVEQNMPMAFGRLLGMKEPETPMRNVWDNYYTPLASTREMGSIWETVTSILRMLFMGERSWGYEFLEDAVKIQFRKFKAYLKQKYQPWNQEWAIQFPELLEAYPTNERRAALDQEFYD

Organism: NCBI:txid2034170

pLDDT: mean 84.9, std 14.92, range [39.16, 97.31]

Foldseek 3Di:
DDPPPPPPPQAAADPCLVVLLVLLVVADLQAFQLSVVLSVVLVPADHSRRHLVNNLVSVQRSVVLLLVLLVLVCQQLPLDLVCNLVRDDPCCLFPVNLVSSCRSGNHDDDPDDDTNCLVPPRVVVCVPDPVPCLSVLSVQLSVLSVCCNPPDNCPVCNVVNVVSVVVNLVSSCVRPVVSVVVCCVVCVSSCPPPPDPVVVCCSCPVRND

Secondary structure (DSSP, 8-state):
----------PPBPTTHHHHHHHHTTS-TTS-HHHHHHHHHHHTPPTTS-BHHHHHHHHHHHHHHHHHHHHHHHHHS-S-GGGHHHH--HHIIIIIHHHHHHHTTTPPPPSS--TTHIIIIIHHHHHHTT-TTHHHHHHHHHHHHHHIIIII-SGGGHHHHHHHHHHHHHHHHHHHHHHHHHHHHH-GGGGTTS--HHHHHHHHHHTT-